Protein AF-A0A0F7JUN9-F1 (afdb_monomer)

Sequence (272 aa):
MPVIGIIGSDGDLGRRVRLDLDVDQLLLIDRHNRDQLESYLPQLELALVFTPPDTHASYLEMLSSAGVPRILCEKPLPVTPQLQDPGRVRIIDHYLFKQDAQVCRDHFQRRRADIDQISLSLCESKPERRSWMWSRAAYGGVILDLAHHLVALLGFMSGEYQTLSAITDLSVDQVRFFSHPDPAESAAVITASWAGIRLTLNVAKAGHDDKGVTFRYRDGTEQRVDLSDRVNYQQILLAGGSDEPSPLLAFSDAVLINRFLTRLLQEIEPHV

Solvent-accessible surface area (backbone atoms only — not comparable to full-atom values): 14723 Å² total; per-residue (Å²): 130,72,33,35,34,38,35,33,69,87,40,75,59,53,54,46,52,58,73,72,47,96,57,99,48,67,45,80,34,27,93,90,48,50,91,51,46,76,81,46,41,84,62,32,50,32,37,38,40,49,57,64,34,65,50,44,44,63,51,53,40,51,41,46,73,57,59,39,64,27,36,40,30,48,65,45,76,48,86,82,58,86,56,91,57,55,87,37,36,30,32,49,51,64,65,55,52,19,71,48,44,51,51,51,18,58,50,43,67,75,42,53,90,49,44,43,34,41,40,37,36,43,26,33,44,62,79,81,80,60,71,51,45,43,21,47,90,36,58,23,14,27,56,48,58,45,42,42,51,53,55,52,46,52,23,58,31,70,73,41,53,74,60,58,73,50,52,40,79,73,44,75,82,43,77,41,66,52,98,50,102,52,52,13,40,30,29,40,35,34,37,32,31,43,86,84,24,39,35,34,44,39,23,29,55,64,57,61,75,40,43,30,40,36,42,31,31,75,89,71,51,74,50,75,47,65,55,78,67,71,64,47,64,64,57,56,50,55,41,68,74,44,93,60,95,54,71,60,34,49,43,71,49,50,50,52,53,43,57,50,51,53,54,54,52,61,74,46,56,88,80,111

pLDDT: mean 83.26, std 11.51, range [49.5, 98.44]

Secondary structure (DSSP, 8-state):
--EEEEE-SSSHHHHHHHHH---TTEEEE-TTTGGGHHHHGGGEEEEEE-S-HHHHHHHHHHHHHTT-S-EEEESPPPS----S-GGGEEEE-GGGGSHHHHHHHHHHHHHGGGEEEEEEEEEE-SPP--GGGGBTTTT-SHIIIIIHHHHHHHHHHHT-GGGGGGEEEEEEEEEEE-S-SSBPEEEEEEEEEETTEEEEEEEEESS--EEEEEEEETTS-EEEEE--SPP-HHHHHHHHTSSS--SPEEHHHHHHHHHHHHHHHHHHGGG-

Foldseek 3Di:
DAQEEEEEDDDPLSVVLVVQDPDPRYHYHYPVNVVCVVVCLLRHQEYEAPHQQLCVLVVQQVSQVSVRQAYEYEDDHDQDRPGPCLQRYWYDLLLCQFPLLVVLLVVCVVCVVFFQAKEFEAADQDADPPPLLFAVSSVHAQLRPPVLSVLLSVCVSVVHLVQSVQKAPKDWPDWDWDPDPHGHTAWTWIWIAGPNHTYIYTTHYNDDGAGWMWTAGPVGDIDIGGSPGDGDSVLVVVVRVDPDDDSTHRSVSSNSSVVVSVVNVVNCVVPD

InterPro domains:
  IPR036291 NAD(P)-binding domain superfamily [SSF51735] (34-95)
  IPR055170 GFO/IDH/MocA-like oxidoreductase domain [PF22725] (118-211)

Nearest PDB structures (foldseek):
  3e18-assembly1_B  TM=6.901E-01  e=4.517E-13  Listeria innocua
  3e18-assembly1_A  TM=7.000E-01  e=6.450E-12  Listeria innocua
  4iq0-assembly2_D  TM=7.056E-01  e=1.664E-08  Streptococcus pneumoniae
  4nhe-assembly2_C  TM=6.493E-01  e=3.255E-09  Streptococcus pneumoniae TIGR4
  2ho5-assembly1_A  TM=5.828E-01  e=2.119E-08  Streptococcus pneumoniae

Radius of gyration: 18.64 Å; Cα contacts (8 Å, |Δi|>4): 557; chains: 1; bounding box: 48×44×50 Å

Organism: NCBI:txid1543721

Structure (mmCIF, N/CA/C/O backbone):
data_AF-A0A0F7JUN9-F1
#
_entry.id   AF-A0A0F7JUN9-F1
#
loop_
_atom_site.group_PDB
_atom_site.id
_atom_site.type_symbol
_atom_site.label_atom_id
_atom_site.label_alt_id
_atom_site.label_comp_id
_atom_site.label_asym_id
_atom_site.label_entity_id
_atom_site.label_seq_id
_atom_site.pdbx_PDB_ins_code
_atom_site.Cartn_x
_atom_site.Cartn_y
_atom_site.Cartn_z
_atom_site.occupancy
_atom_site.B_iso_or_equiv
_atom_site.auth_seq_id
_atom_site.auth_comp_id
_atom_site.auth_asym_id
_atom_site.auth_atom_id
_atom_site.pdbx_PDB_model_num
ATOM 1 N N . MET A 1 1 ? 12.004 -20.703 -21.110 1.00 49.50 1 MET A N 1
ATOM 2 C CA . MET A 1 1 ? 11.660 -20.314 -19.727 1.00 49.50 1 MET A CA 1
ATOM 3 C C . MET A 1 1 ? 11.596 -18.795 -19.712 1.00 49.50 1 MET A C 1
ATOM 5 O O . MET A 1 1 ? 12.320 -18.214 -20.514 1.00 49.50 1 MET A O 1
ATOM 9 N N . PRO A 1 2 ? 10.722 -18.172 -18.906 1.00 59.44 2 PRO A N 1
ATOM 10 C CA . PRO A 1 2 ? 10.567 -16.721 -18.906 1.00 59.44 2 PRO A CA 1
ATOM 11 C C . PRO A 1 2 ? 11.866 -16.030 -18.506 1.00 59.44 2 PRO A C 1
ATOM 13 O O . PRO A 1 2 ? 12.435 -16.349 -17.461 1.00 59.44 2 PRO A O 1
ATOM 16 N N . VAL A 1 3 ? 12.313 -15.061 -19.306 1.00 69.75 3 VAL A N 1
ATOM 17 C CA . VAL A 1 3 ? 13.387 -14.149 -18.901 1.00 69.75 3 VAL A CA 1
ATOM 18 C C . VAL A 1 3 ? 12.779 -13.114 -17.956 1.00 69.75 3 VAL A C 1
ATOM 20 O O . VAL A 1 3 ? 11.917 -12.325 -18.359 1.00 69.75 3 VAL A O 1
ATOM 23 N N . ILE A 1 4 ? 13.207 -13.137 -16.692 1.00 75.50 4 ILE A N 1
ATOM 24 C CA . ILE A 1 4 ? 12.720 -12.224 -15.650 1.00 75.50 4 ILE A CA 1
ATOM 25 C C . ILE A 1 4 ? 13.757 -11.125 -15.436 1.00 75.50 4 ILE A C 1
ATOM 27 O O . ILE A 1 4 ? 14.898 -11.402 -15.060 1.00 75.50 4 ILE A O 1
ATOM 31 N N . GLY A 1 5 ? 13.352 -9.875 -15.648 1.00 75.88 5 GLY A N 1
ATOM 32 C CA . GLY A 1 5 ? 14.171 -8.700 -15.362 1.00 75.88 5 GLY A CA 1
ATOM 33 C C . GLY A 1 5 ? 13.874 -8.155 -13.969 1.00 75.88 5 GLY A C 1
ATOM 34 O O . GLY A 1 5 ? 12.734 -7.791 -13.694 1.00 75.88 5 GLY A O 1
ATOM 35 N N . ILE A 1 6 ? 14.877 -8.058 -13.096 1.00 75.88 6 ILE A N 1
ATOM 36 C CA . ILE A 1 6 ? 14.767 -7.337 -11.819 1.00 75.88 6 ILE A CA 1
ATOM 37 C C . ILE A 1 6 ? 15.434 -5.983 -11.966 1.00 75.88 6 ILE A C 1
ATOM 39 O O . ILE A 1 6 ? 16.642 -5.918 -12.150 1.00 75.88 6 ILE A O 1
ATOM 43 N N . ILE A 1 7 ? 14.657 -4.915 -11.846 1.00 77.00 7 ILE A N 1
ATOM 44 C CA . ILE A 1 7 ? 15.106 -3.540 -12.014 1.00 77.00 7 ILE A CA 1
ATOM 45 C C . ILE A 1 7 ? 15.225 -2.885 -10.634 1.00 77.00 7 ILE A C 1
ATOM 47 O O . ILE A 1 7 ? 14.223 -2.664 -9.954 1.00 77.00 7 ILE A O 1
ATOM 51 N N . GLY A 1 8 ? 16.458 -2.570 -10.226 1.00 69.69 8 GLY A N 1
ATOM 52 C CA . GLY A 1 8 ? 16.810 -1.969 -8.933 1.00 69.69 8 GLY A CA 1
ATOM 53 C C . GLY A 1 8 ? 17.600 -2.909 -8.008 1.00 69.69 8 GLY A C 1
ATOM 54 O O . GLY A 1 8 ? 17.236 -4.067 -7.826 1.00 69.69 8 GLY A O 1
ATOM 55 N N . SER A 1 9 ? 18.691 -2.411 -7.403 1.00 56.94 9 SER A N 1
ATOM 56 C CA . SER A 1 9 ? 19.652 -3.227 -6.623 1.00 56.94 9 SER A CA 1
ATOM 57 C C . SER A 1 9 ? 19.713 -2.989 -5.117 1.00 56.94 9 SER A C 1
ATOM 59 O O . SER A 1 9 ? 20.331 -3.788 -4.410 1.00 56.94 9 SER A 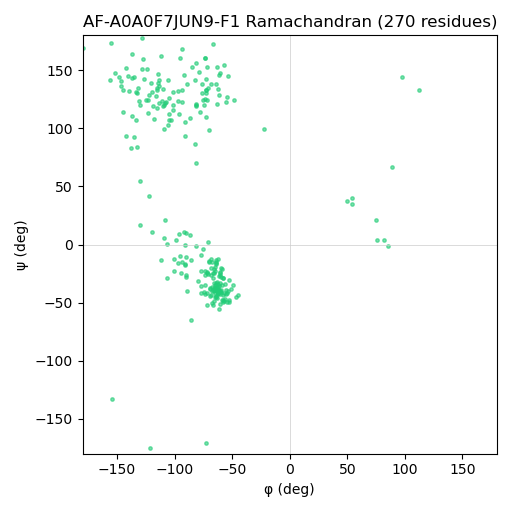O 1
ATOM 61 N N . ASP A 1 10 ? 19.129 -1.914 -4.590 1.00 53.03 10 ASP A N 1
ATOM 62 C CA . ASP A 1 10 ? 19.519 -1.449 -3.246 1.00 53.03 10 ASP A CA 1
ATOM 63 C C . ASP A 1 10 ? 18.471 -1.742 -2.153 1.00 53.03 10 ASP A C 1
ATOM 65 O O . ASP A 1 10 ? 18.694 -1.443 -0.981 1.00 53.03 10 ASP A O 1
ATOM 69 N N . GLY A 1 11 ? 17.348 -2.377 -2.507 1.00 52.34 11 GLY A N 1
ATOM 70 C CA . GLY A 1 11 ? 16.296 -2.777 -1.569 1.00 52.34 11 GLY A CA 1
ATOM 71 C C . GLY A 1 11 ? 16.457 -4.201 -1.024 1.00 52.34 11 GLY A C 1
ATOM 72 O O . GLY A 1 11 ? 16.862 -5.120 -1.739 1.00 52.34 11 GLY A O 1
ATOM 73 N N . ASP A 1 12 ? 16.055 -4.405 0.235 1.00 56.03 12 ASP A N 1
ATOM 74 C CA . ASP A 1 12 ? 15.972 -5.723 0.892 1.00 56.03 12 ASP A CA 1
ATOM 75 C C . ASP A 1 12 ? 15.143 -6.725 0.056 1.00 56.03 12 ASP A C 1
ATOM 77 O O . ASP A 1 12 ? 15.434 -7.919 0.044 1.00 56.03 12 ASP A O 1
ATOM 81 N N . LEU A 1 13 ? 14.160 -6.226 -0.705 1.00 56.91 13 LEU A N 1
ATOM 82 C CA . LEU A 1 13 ? 13.298 -7.002 -1.596 1.00 56.91 13 LEU A CA 1
ATOM 83 C C . LEU A 1 13 ? 14.044 -7.617 -2.782 1.00 56.91 13 LEU A C 1
ATOM 85 O O . LEU A 1 13 ? 13.963 -8.822 -2.974 1.00 56.91 13 LEU A O 1
ATOM 89 N N . GLY A 1 14 ? 14.811 -6.829 -3.545 1.00 58.31 14 GLY A N 1
ATOM 90 C CA . GLY A 1 14 ? 15.555 -7.337 -4.706 1.00 58.31 14 GLY A CA 1
ATOM 91 C C . GLY A 1 14 ? 16.592 -8.393 -4.310 1.00 58.31 14 GLY A C 1
ATOM 92 O O . GLY A 1 14 ? 16.794 -9.378 -5.019 1.00 58.31 14 GLY A O 1
ATOM 93 N N . ARG A 1 15 ? 17.190 -8.248 -3.117 1.00 61.59 15 ARG A N 1
ATOM 94 C CA . ARG A 1 15 ? 18.097 -9.254 -2.542 1.00 61.59 15 ARG A CA 1
ATOM 95 C C . ARG A 1 15 ? 17.368 -10.509 -2.061 1.00 61.59 15 ARG A C 1
ATOM 97 O O . ARG A 1 15 ? 17.876 -11.600 -2.285 1.00 61.59 15 ARG A O 1
ATOM 104 N N . ARG A 1 16 ? 16.209 -10.377 -1.409 1.00 61.78 16 ARG A N 1
ATOM 105 C CA . ARG A 1 16 ? 15.410 -11.522 -0.928 1.00 61.78 16 ARG A CA 1
ATOM 106 C C . ARG A 1 16 ? 14.785 -12.305 -2.075 1.00 61.78 16 ARG A C 1
ATOM 108 O O . ARG A 1 16 ? 14.927 -13.516 -2.105 1.00 61.78 16 ARG A O 1
ATOM 115 N N . VAL A 1 17 ? 14.221 -11.613 -3.064 1.00 61.28 17 VAL A N 1
ATOM 116 C CA . VAL A 1 17 ? 13.728 -12.217 -4.309 1.00 61.28 17 VAL A CA 1
ATOM 117 C C . VAL A 1 17 ? 14.837 -13.026 -4.984 1.00 61.28 17 VAL A C 1
ATOM 119 O O . VAL A 1 17 ? 14.592 -14.147 -5.400 1.00 61.28 17 VAL A O 1
ATOM 122 N N . ARG A 1 18 ? 16.078 -12.523 -5.013 1.00 61.00 18 ARG A N 1
ATOM 123 C CA . ARG A 1 18 ? 17.235 -13.269 -5.534 1.00 61.00 18 ARG A CA 1
ATOM 124 C C . ARG A 1 18 ? 17.590 -14.521 -4.720 1.00 61.00 18 ARG A C 1
ATOM 126 O O . ARG A 1 18 ? 18.083 -15.479 -5.296 1.00 61.00 18 ARG A O 1
ATOM 133 N N . LEU A 1 19 ? 17.424 -14.490 -3.398 1.00 56.69 19 LEU A N 1
ATOM 134 C CA . LEU A 1 19 ? 17.753 -15.617 -2.515 1.00 56.69 19 LEU A CA 1
ATOM 135 C C . LEU A 1 19 ? 16.668 -16.700 -2.519 1.00 56.69 19 LEU A C 1
ATOM 137 O O . LEU A 1 19 ? 16.991 -17.870 -2.346 1.00 56.69 19 LEU A O 1
ATOM 141 N N . ASP A 1 20 ? 15.413 -16.302 -2.720 1.00 58.66 20 ASP A N 1
ATOM 142 C CA . ASP A 1 20 ? 14.254 -17.198 -2.698 1.00 58.66 20 ASP A CA 1
ATOM 143 C C . ASP A 1 20 ? 13.939 -17.791 -4.088 1.00 58.66 20 ASP A C 1
ATOM 145 O O . ASP A 1 20 ? 13.125 -18.709 -4.197 1.00 58.66 20 ASP A O 1
ATOM 149 N N . LEU A 1 21 ? 14.572 -17.285 -5.155 1.00 57.91 21 LEU A N 1
ATOM 150 C CA . LEU A 1 21 ? 14.373 -17.743 -6.529 1.00 57.91 21 LEU A CA 1
ATOM 151 C C . LEU A 1 21 ? 15.514 -18.631 -7.028 1.00 57.91 21 LEU A C 1
ATOM 153 O O . LEU A 1 21 ? 16.579 -18.144 -7.403 1.00 57.91 21 LEU A O 1
ATOM 157 N N . ASP A 1 22 ? 15.233 -19.925 -7.142 1.00 56.06 22 ASP A N 1
ATOM 158 C CA . ASP A 1 22 ? 16.021 -20.875 -7.932 1.00 56.06 22 ASP A CA 1
ATOM 159 C C . ASP A 1 22 ? 15.606 -20.772 -9.412 1.00 56.06 22 ASP A C 1
ATOM 161 O O . ASP A 1 22 ? 14.859 -21.599 -9.935 1.00 56.06 22 ASP A O 1
ATOM 165 N N . VAL A 1 23 ? 15.955 -19.654 -10.062 1.00 57.72 23 VAL A N 1
ATOM 166 C CA . VAL A 1 23 ? 15.565 -19.378 -11.456 1.00 57.72 23 VAL A CA 1
ATOM 167 C C . VAL A 1 23 ? 16.815 -19.127 -12.292 1.00 57.72 23 VAL A C 1
ATOM 169 O O . VAL A 1 23 ? 17.482 -18.105 -12.140 1.00 57.72 23 VAL A O 1
ATOM 172 N N . ASP A 1 24 ? 17.091 -20.040 -13.224 1.00 54.56 24 ASP A N 1
ATOM 173 C CA . ASP A 1 24 ? 18.292 -20.050 -14.074 1.00 54.56 24 ASP A CA 1
ATOM 174 C C . ASP A 1 24 ? 18.433 -18.827 -15.013 1.00 54.56 24 ASP A C 1
ATOM 176 O O . ASP A 1 24 ? 19.492 -18.616 -15.603 1.00 54.56 24 ASP A O 1
ATOM 180 N N . GLN A 1 25 ? 17.380 -18.013 -15.186 1.00 61.59 25 GLN A N 1
ATOM 181 C CA . GLN A 1 25 ? 17.319 -16.899 -16.152 1.00 61.59 25 GLN A CA 1
ATOM 182 C C . GLN A 1 25 ? 16.845 -15.581 -15.520 1.00 61.59 25 GLN A C 1
ATOM 184 O O . GLN A 1 25 ? 15.889 -14.948 -15.974 1.00 61.59 25 GLN A O 1
ATOM 189 N N . LEU A 1 26 ? 17.529 -15.163 -14.455 1.00 68.94 26 LEU A N 1
ATOM 190 C CA . LEU A 1 26 ? 17.291 -13.884 -13.790 1.00 68.94 26 LEU A CA 1
ATOM 191 C C . LEU A 1 26 ? 18.273 -12.819 -14.295 1.00 68.94 26 LEU A C 1
ATOM 193 O O . LEU A 1 26 ? 19.474 -12.884 -14.025 1.00 68.94 26 LEU A O 1
ATOM 197 N N . LEU A 1 27 ? 17.759 -11.818 -15.010 1.00 69.38 27 LEU A N 1
ATOM 198 C CA . LEU A 1 27 ? 18.528 -10.646 -15.420 1.00 69.38 27 LEU A CA 1
ATOM 199 C C . LEU A 1 27 ? 18.399 -9.566 -14.348 1.00 69.38 27 LEU A C 1
ATOM 201 O O . LEU A 1 27 ? 17.361 -8.919 -14.215 1.00 69.38 27 LEU A O 1
ATOM 205 N N . LEU A 1 28 ? 19.461 -9.366 -13.570 1.00 69.62 28 LEU A N 1
ATOM 206 C CA . LEU A 1 28 ? 19.534 -8.245 -12.640 1.00 69.62 28 LEU A CA 1
ATOM 207 C C . LEU A 1 28 ? 19.952 -6.987 -13.400 1.00 69.62 28 LEU A C 1
ATOM 209 O O . LEU A 1 28 ? 21.035 -6.945 -13.980 1.00 69.62 28 LEU A O 1
ATOM 213 N N . ILE A 1 29 ? 19.105 -5.969 -13.356 1.00 69.88 29 ILE A N 1
ATOM 214 C CA . ILE A 1 29 ? 19.317 -4.666 -13.967 1.00 69.88 29 ILE A CA 1
ATOM 215 C C . ILE A 1 29 ? 19.342 -3.630 -12.846 1.00 69.88 29 ILE A C 1
ATOM 217 O O . ILE A 1 29 ? 18.338 -3.315 -12.214 1.00 69.88 29 ILE A O 1
ATOM 221 N N . ASP A 1 30 ? 20.517 -3.105 -12.564 1.00 69.88 30 ASP A N 1
ATOM 222 C CA . ASP A 1 30 ? 20.767 -2.107 -11.550 1.00 69.88 30 ASP A CA 1
ATOM 223 C C . ASP A 1 30 ? 21.394 -0.837 -12.129 1.00 69.88 30 ASP A C 1
ATOM 225 O O . ASP A 1 30 ? 21.537 -0.662 -13.339 1.00 69.88 30 ASP A O 1
ATOM 229 N N . ARG A 1 31 ? 21.755 0.101 -11.252 1.00 62.41 31 ARG A N 1
ATOM 230 C CA . ARG A 1 31 ? 22.353 1.376 -11.669 1.00 62.41 31 ARG A CA 1
ATOM 231 C C . ARG A 1 31 ? 23.668 1.221 -12.446 1.00 62.41 31 ARG A C 1
ATOM 233 O O . ARG A 1 31 ? 24.064 2.163 -13.119 1.00 62.41 31 ARG A O 1
ATOM 240 N N . HIS A 1 32 ? 24.357 0.086 -12.330 1.00 64.25 32 HIS A N 1
ATOM 241 C CA . HIS A 1 32 ? 25.650 -0.180 -12.958 1.00 64.25 32 HIS A CA 1
ATOM 242 C C . HIS A 1 32 ? 25.531 -0.819 -14.344 1.00 64.25 32 HIS A C 1
ATOM 244 O O . HIS A 1 32 ? 26.493 -0.773 -15.107 1.00 64.25 32 HIS A O 1
ATOM 250 N N . ASN A 1 33 ? 24.376 -1.387 -14.693 1.00 66.56 33 ASN A N 1
ATOM 251 C CA . ASN A 1 33 ? 24.121 -1.961 -16.018 1.00 66.56 33 ASN A CA 1
ATOM 252 C C . ASN A 1 33 ? 22.810 -1.460 -16.654 1.00 66.56 33 ASN A C 1
ATOM 254 O O . ASN A 1 33 ? 22.346 -2.036 -17.638 1.00 66.56 33 ASN A O 1
ATOM 258 N N . ARG A 1 34 ? 22.249 -0.356 -16.141 1.00 70.25 34 ARG A N 1
ATOM 259 C CA . ARG A 1 34 ? 21.065 0.321 -16.692 1.00 70.25 34 ARG A CA 1
ATOM 260 C C . ARG A 1 34 ? 21.195 0.607 -18.187 1.00 70.25 34 ARG A C 1
ATOM 262 O O . ARG A 1 34 ? 20.229 0.413 -18.912 1.00 70.25 34 ARG A O 1
ATOM 269 N N . ASP A 1 35 ? 22.381 0.990 -18.650 1.00 72.88 35 ASP A N 1
ATOM 270 C CA . ASP A 1 35 ? 22.642 1.291 -20.066 1.00 72.88 35 ASP A CA 1
ATOM 271 C C . ASP A 1 35 ? 22.471 0.064 -20.982 1.00 72.88 35 ASP A C 1
ATOM 273 O O . ASP A 1 35 ? 22.361 0.196 -22.196 1.00 72.88 35 ASP A O 1
ATOM 277 N N . GLN A 1 36 ? 22.421 -1.143 -20.410 1.00 72.50 36 GLN A N 1
ATOM 278 C CA . GLN A 1 36 ? 22.170 -2.385 -21.139 1.00 72.50 36 GLN A CA 1
ATOM 279 C C . GLN A 1 36 ? 20.690 -2.796 -21.117 1.00 72.50 36 GLN A C 1
ATOM 281 O O . GLN A 1 36 ? 20.318 -3.705 -21.860 1.00 72.50 36 GLN A O 1
ATOM 286 N N . LEU A 1 37 ? 19.838 -2.142 -20.311 1.00 76.19 37 LEU A N 1
ATOM 287 C CA . LEU A 1 37 ? 18.417 -2.481 -20.142 1.00 76.19 37 LEU A CA 1
ATOM 288 C C . LEU A 1 37 ? 17.695 -2.566 -21.487 1.00 76.19 37 LEU A C 1
ATOM 290 O O . LEU A 1 37 ? 17.036 -3.568 -21.749 1.00 76.19 37 LEU A O 1
ATOM 294 N N . GLU A 1 38 ? 17.887 -1.575 -22.361 1.00 78.56 38 GLU A N 1
ATOM 295 C CA . GLU A 1 38 ? 17.229 -1.503 -23.673 1.00 78.56 38 GLU A CA 1
ATOM 296 C C . GLU A 1 38 ? 17.477 -2.745 -24.539 1.00 78.56 38 GLU A C 1
ATOM 298 O O . GLU A 1 38 ? 16.577 -3.196 -25.246 1.00 78.56 38 GLU A O 1
ATOM 303 N N . SER A 1 39 ? 18.664 -3.353 -24.436 1.00 80.81 39 SER A N 1
ATOM 304 C CA . SER A 1 39 ? 19.011 -4.566 -25.189 1.00 80.81 39 SER A CA 1
ATOM 305 C C . SER A 1 39 ? 18.290 -5.827 -24.691 1.00 80.81 39 SER A C 1
ATOM 307 O O . SER A 1 39 ? 18.102 -6.781 -25.452 1.00 80.81 39 SER A O 1
ATOM 309 N N . TYR A 1 40 ? 17.851 -5.826 -23.429 1.00 80.25 40 TYR A N 1
ATOM 310 C CA . TYR A 1 40 ? 17.139 -6.940 -22.806 1.00 80.25 40 TYR A CA 1
ATOM 311 C C . TYR A 1 40 ? 15.620 -6.797 -22.884 1.00 80.25 40 TYR A C 1
ATOM 313 O O . TYR A 1 40 ? 14.936 -7.818 -22.867 1.00 80.25 40 TYR A O 1
ATOM 321 N N . LEU A 1 41 ? 15.090 -5.572 -23.008 1.00 83.38 41 LEU A N 1
ATOM 322 C CA . LEU A 1 41 ? 13.646 -5.296 -23.026 1.00 83.38 41 LEU A CA 1
ATOM 323 C C . LEU A 1 41 ? 12.836 -6.232 -23.944 1.00 83.38 41 LEU A C 1
ATOM 325 O O . LEU A 1 41 ? 11.831 -6.759 -23.468 1.00 83.38 41 LEU A O 1
ATOM 329 N N . PRO A 1 42 ? 13.255 -6.523 -25.197 1.00 83.56 42 PRO A N 1
ATOM 330 C CA . PRO A 1 42 ? 12.474 -7.379 -26.096 1.00 83.56 42 PRO A CA 1
ATOM 331 C C . PRO A 1 42 ? 12.386 -8.845 -25.656 1.00 83.56 42 PRO A C 1
ATOM 333 O O . PRO A 1 42 ? 11.585 -9.600 -26.198 1.00 83.56 42 PRO A O 1
ATOM 336 N N . GLN A 1 43 ? 13.247 -9.266 -24.728 1.00 83.69 43 GLN A N 1
ATOM 337 C CA . GLN A 1 43 ? 13.345 -10.646 -24.257 1.00 83.69 43 GLN A CA 1
ATOM 338 C C . GLN A 1 43 ? 12.569 -10.861 -22.955 1.00 83.69 43 GLN A C 1
ATOM 340 O O . GLN A 1 43 ? 12.324 -12.007 -22.588 1.00 83.69 43 GLN A O 1
ATOM 345 N N . LEU A 1 44 ? 12.202 -9.787 -22.245 1.00 85.62 44 LEU A N 1
ATOM 346 C CA . LEU A 1 44 ? 11.558 -9.882 -20.938 1.00 85.62 44 LEU A CA 1
ATOM 347 C C . LEU A 1 44 ? 10.117 -10.380 -21.069 1.00 85.62 44 LEU A C 1
ATOM 349 O O . LEU A 1 44 ? 9.283 -9.748 -21.714 1.00 85.62 44 LEU A O 1
ATOM 353 N N . GLU A 1 45 ? 9.802 -11.468 -20.369 1.00 87.38 45 GLU A N 1
ATOM 354 C CA . GLU A 1 45 ? 8.420 -11.936 -20.194 1.00 87.38 45 GLU A CA 1
ATOM 355 C C . GLU A 1 45 ? 7.772 -11.318 -18.944 1.00 87.38 45 GLU A C 1
ATOM 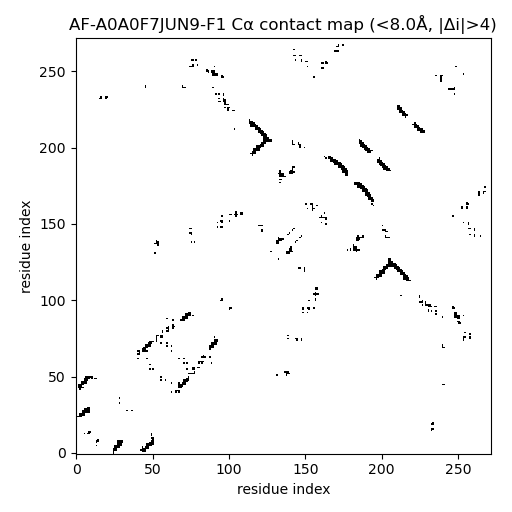357 O O . GLU A 1 45 ? 6.553 -11.148 -18.878 1.00 87.38 45 GLU A O 1
ATOM 362 N N . LEU A 1 46 ? 8.602 -10.946 -17.963 1.00 86.81 46 LEU A N 1
ATOM 363 C CA . LEU A 1 46 ? 8.212 -10.308 -16.711 1.00 86.81 46 LEU A CA 1
ATOM 364 C C . LEU A 1 46 ? 9.284 -9.301 -16.281 1.00 86.81 46 LEU A C 1
ATOM 366 O O . LEU A 1 46 ? 10.472 -9.632 -16.241 1.00 86.81 46 LEU A O 1
ATOM 370 N N . ALA A 1 47 ? 8.863 -8.100 -15.894 1.00 89.19 47 ALA A N 1
ATOM 371 C CA . ALA A 1 47 ? 9.726 -7.111 -15.256 1.00 89.19 47 ALA A CA 1
ATOM 372 C C . ALA A 1 47 ? 9.279 -6.840 -13.815 1.00 89.19 47 ALA A C 1
ATOM 374 O O . ALA A 1 47 ? 8.096 -6.616 -13.563 1.00 89.19 47 ALA A O 1
ATOM 375 N N . LEU A 1 48 ? 10.229 -6.834 -12.882 1.00 88.19 48 LEU A N 1
ATOM 376 C CA . LEU A 1 48 ? 10.036 -6.468 -11.481 1.00 88.19 48 LEU A CA 1
ATOM 377 C C . LEU A 1 48 ? 10.729 -5.131 -11.211 1.00 88.19 48 LEU A C 1
ATOM 379 O O . LEU A 1 48 ? 11.944 -5.038 -11.358 1.00 88.19 48 LEU A O 1
ATOM 383 N N . VAL A 1 49 ? 9.987 -4.105 -10.807 1.00 89.00 49 VAL A N 1
ATOM 384 C CA . VAL A 1 49 ? 10.512 -2.759 -10.539 1.00 89.00 49 VAL A CA 1
ATOM 385 C C . VAL A 1 49 ? 10.577 -2.529 -9.027 1.00 89.00 49 VAL A C 1
ATOM 387 O O . VAL A 1 49 ? 9.550 -2.349 -8.377 1.00 89.00 49 VAL A O 1
ATOM 390 N N . PHE A 1 50 ? 11.795 -2.531 -8.476 1.00 85.88 50 PHE A N 1
ATOM 391 C CA . PHE A 1 50 ? 12.115 -2.309 -7.055 1.00 85.88 50 PHE A CA 1
ATOM 392 C C . PHE A 1 50 ? 13.073 -1.128 -6.869 1.00 85.88 50 PHE A C 1
ATOM 394 O O . PHE A 1 50 ? 14.046 -1.183 -6.108 1.00 85.88 50 PHE A O 1
ATOM 401 N N . THR A 1 51 ? 12.833 -0.059 -7.616 1.00 84.31 51 THR A N 1
ATOM 402 C CA . THR A 1 51 ? 13.605 1.181 -7.545 1.00 84.31 51 THR A CA 1
ATOM 403 C C . THR A 1 51 ? 12.954 2.176 -6.576 1.00 84.31 51 THR A C 1
ATOM 405 O O . THR A 1 51 ? 11.825 1.948 -6.139 1.00 84.31 51 THR A O 1
ATOM 408 N N . PRO A 1 52 ? 13.641 3.268 -6.194 1.00 85.31 52 PRO A N 1
ATOM 409 C CA . PRO A 1 52 ? 13.010 4.353 -5.445 1.00 85.31 52 PRO A CA 1
ATOM 410 C C . PRO A 1 52 ? 11.745 4.889 -6.154 1.00 85.31 52 PRO A C 1
ATOM 412 O O . PRO A 1 52 ? 11.725 4.902 -7.394 1.00 85.31 52 PRO A O 1
ATOM 415 N N . PRO A 1 53 ? 10.696 5.309 -5.419 1.00 87.94 53 PRO A N 1
ATOM 416 C CA . PRO A 1 53 ? 9.376 5.564 -6.014 1.00 87.94 53 PRO A CA 1
ATOM 417 C C . PRO A 1 53 ? 9.331 6.690 -7.057 1.00 87.94 53 PRO A C 1
ATOM 419 O O . PRO A 1 53 ? 8.603 6.606 -8.046 1.00 87.94 53 PRO A O 1
ATOM 422 N N . ASP A 1 54 ? 10.171 7.712 -6.901 1.00 86.06 54 ASP A N 1
ATOM 423 C CA . ASP A 1 54 ? 10.355 8.806 -7.864 1.00 86.06 54 ASP A CA 1
ATOM 424 C C . ASP A 1 54 ? 10.803 8.342 -9.259 1.00 86.06 54 ASP A C 1
ATOM 426 O O . ASP A 1 54 ? 10.580 9.033 -10.253 1.00 86.06 54 ASP A O 1
ATOM 430 N N . THR A 1 55 ? 11.386 7.148 -9.365 1.00 86.75 55 THR A N 1
ATOM 431 C CA . THR A 1 55 ? 11.824 6.576 -10.645 1.00 86.75 55 THR A CA 1
ATOM 432 C C . THR A 1 55 ? 10.795 5.660 -11.306 1.00 86.75 55 THR A C 1
ATOM 434 O O . THR A 1 55 ? 10.936 5.362 -12.497 1.00 86.75 55 THR A O 1
ATOM 437 N N . HIS A 1 56 ? 9.762 5.209 -10.581 1.00 89.12 56 HIS A N 1
ATOM 438 C CA . HIS A 1 56 ? 8.819 4.193 -11.070 1.00 89.12 56 HIS A CA 1
ATOM 439 C C . HIS A 1 56 ? 8.134 4.613 -12.368 1.00 89.12 56 HIS A C 1
ATOM 441 O O . HIS A 1 56 ? 8.072 3.806 -13.287 1.00 89.12 56 HIS A O 1
ATOM 447 N N . ALA A 1 57 ? 7.684 5.868 -12.484 1.00 88.62 57 ALA A N 1
ATOM 448 C CA . ALA A 1 57 ? 7.010 6.365 -13.688 1.00 88.62 57 ALA A CA 1
ATOM 449 C C . ALA A 1 57 ? 7.867 6.142 -14.942 1.00 88.62 57 ALA A C 1
ATOM 451 O O . ALA A 1 57 ? 7.404 5.532 -15.902 1.00 88.62 57 ALA A O 1
ATOM 452 N N . SER A 1 58 ? 9.146 6.532 -14.884 1.00 87.00 58 SER A N 1
ATOM 453 C CA . SER A 1 58 ? 10.074 6.387 -16.011 1.00 87.00 58 SER A CA 1
ATOM 454 C C . SER A 1 58 ? 10.292 4.928 -16.424 1.00 87.00 58 SER A C 1
ATOM 456 O O . SER A 1 58 ? 10.349 4.622 -17.614 1.00 87.00 58 SER A O 1
ATOM 458 N N . TYR A 1 59 ? 10.377 4.006 -15.458 1.00 88.31 59 TYR A N 1
ATOM 459 C CA . TYR A 1 59 ? 10.531 2.582 -15.755 1.00 88.31 59 TYR A CA 1
ATOM 460 C C . TYR A 1 59 ? 9.240 1.970 -16.286 1.00 88.31 59 TYR A C 1
ATOM 462 O O . TYR A 1 59 ? 9.285 1.211 -17.249 1.00 88.31 59 TYR A O 1
ATOM 470 N N . LEU A 1 60 ? 8.092 2.309 -15.700 1.00 90.69 60 LEU A N 1
ATOM 471 C CA . LEU A 1 60 ? 6.797 1.816 -16.159 1.00 90.69 60 LEU A CA 1
ATOM 472 C C . LEU A 1 60 ? 6.501 2.267 -17.594 1.00 90.69 60 LEU A C 1
ATOM 474 O O . LEU A 1 60 ? 6.069 1.451 -18.404 1.00 90.69 60 LEU A O 1
ATOM 478 N N . GLU A 1 61 ? 6.785 3.526 -17.931 1.00 88.81 61 GLU A N 1
ATOM 479 C CA . GLU A 1 61 ? 6.637 4.057 -19.290 1.00 88.81 61 GLU A CA 1
ATOM 480 C C . GLU A 1 61 ? 7.572 3.359 -20.281 1.00 88.81 61 GLU A C 1
ATOM 482 O O . GLU A 1 61 ? 7.127 2.933 -21.349 1.00 88.81 61 GLU A O 1
ATOM 487 N N . MET A 1 62 ? 8.846 3.176 -19.917 1.00 87.75 62 MET A N 1
ATOM 488 C CA . MET A 1 62 ? 9.829 2.469 -20.741 1.00 87.75 62 MET A CA 1
ATOM 489 C C . MET A 1 62 ? 9.412 1.017 -21.009 1.00 87.75 62 MET A C 1
ATOM 491 O O . MET A 1 62 ? 9.375 0.584 -22.159 1.00 87.75 62 MET A O 1
ATOM 495 N N . LEU A 1 63 ? 9.064 0.269 -19.958 1.00 90.12 63 LEU A N 1
ATOM 496 C CA . LEU A 1 63 ? 8.663 -1.136 -20.052 1.00 90.12 63 LEU A CA 1
ATOM 497 C C . LEU A 1 63 ? 7.357 -1.300 -20.837 1.00 90.12 63 LEU A C 1
ATOM 499 O O . LEU A 1 63 ? 7.245 -2.196 -21.674 1.00 90.12 63 LEU A O 1
ATOM 503 N N . SER A 1 64 ? 6.384 -0.416 -20.593 1.00 89.69 64 SER A N 1
ATOM 504 C CA . SER A 1 64 ? 5.111 -0.409 -21.315 1.00 89.69 64 SER A CA 1
ATOM 505 C C . SER A 1 64 ? 5.324 -0.111 -22.800 1.00 89.69 64 SER A C 1
ATOM 507 O O . SER A 1 64 ? 4.801 -0.843 -23.638 1.00 89.69 64 SER A O 1
ATOM 509 N N . SER A 1 65 ? 6.152 0.887 -23.130 1.00 88.44 65 SER A N 1
ATOM 510 C CA . SER A 1 65 ? 6.473 1.259 -24.518 1.00 88.44 65 SER A CA 1
ATOM 511 C C . SER A 1 65 ? 7.255 0.173 -25.255 1.00 88.44 65 SER A C 1
ATOM 513 O O . SER A 1 65 ? 7.063 -0.024 -26.452 1.00 88.44 65 SER A O 1
ATOM 515 N N . ALA A 1 66 ? 8.110 -0.565 -24.545 1.00 88.69 66 ALA A N 1
ATOM 516 C CA . ALA A 1 66 ? 8.827 -1.713 -25.092 1.00 88.69 66 ALA A CA 1
ATOM 517 C C . ALA A 1 66 ? 7.944 -2.962 -25.261 1.00 88.69 66 ALA A C 1
ATOM 519 O O . ALA A 1 66 ? 8.404 -3.977 -25.780 1.00 88.69 66 ALA A O 1
ATOM 520 N N . GLY A 1 67 ? 6.681 -2.902 -24.832 1.00 90.44 67 GLY A N 1
ATOM 521 C CA . GLY A 1 67 ? 5.730 -3.993 -24.987 1.00 90.44 67 GLY A CA 1
ATOM 522 C C . GLY A 1 67 ? 5.960 -5.160 -24.030 1.00 90.44 67 GLY A C 1
ATOM 523 O O . GLY A 1 67 ? 5.452 -6.246 -24.310 1.00 90.44 67 GLY A O 1
ATOM 524 N N . VAL A 1 68 ? 6.664 -4.950 -22.908 1.00 90.25 68 VAL A N 1
ATOM 525 C CA . VAL A 1 68 ? 6.881 -6.000 -21.901 1.00 90.25 68 VAL A CA 1
ATOM 526 C C . VAL A 1 68 ? 5.519 -6.567 -21.463 1.00 90.25 68 VAL A C 1
ATOM 528 O O . VAL A 1 68 ? 4.629 -5.786 -21.103 1.00 90.25 68 VAL A O 1
ATOM 531 N N . PRO A 1 69 ? 5.300 -7.897 -21.517 1.00 90.06 69 PRO A N 1
ATOM 532 C CA . PRO A 1 69 ? 3.969 -8.474 -21.323 1.00 90.06 69 PRO A CA 1
ATOM 533 C C . PRO A 1 69 ? 3.401 -8.248 -19.924 1.00 90.06 69 PRO A C 1
ATOM 535 O O . PRO A 1 69 ? 2.203 -8.009 -19.776 1.00 90.06 69 PRO A O 1
ATOM 538 N N . ARG A 1 70 ? 4.252 -8.338 -18.896 1.00 90.56 70 ARG A N 1
ATOM 539 C CA . ARG A 1 70 ? 3.854 -8.244 -17.490 1.00 90.56 70 ARG A CA 1
ATOM 540 C C . ARG A 1 70 ? 4.862 -7.429 -16.699 1.00 90.56 70 ARG A C 1
ATOM 542 O O . ARG A 1 70 ? 6.069 -7.654 -16.785 1.00 90.56 70 ARG A O 1
ATOM 549 N N . ILE A 1 71 ? 4.357 -6.485 -15.914 1.00 91.50 71 ILE A N 1
ATOM 55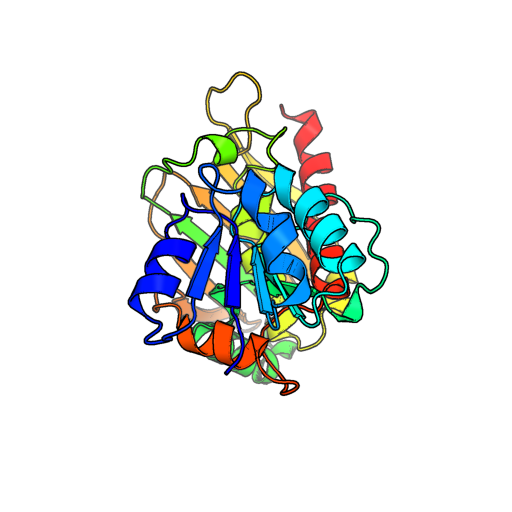0 C CA . ILE A 1 71 ? 5.178 -5.577 -15.117 1.00 91.50 71 ILE A CA 1
ATOM 551 C C . ILE A 1 71 ? 4.650 -5.592 -13.686 1.00 91.50 71 ILE A C 1
ATOM 553 O O . ILE A 1 71 ? 3.496 -5.234 -13.446 1.00 91.50 71 ILE A O 1
ATOM 557 N N . LEU A 1 72 ? 5.491 -5.985 -12.732 1.00 91.44 72 LEU A N 1
ATOM 558 C CA . LEU A 1 72 ? 5.210 -5.840 -11.309 1.00 91.44 72 LEU A CA 1
ATOM 559 C C . LEU A 1 72 ? 6.042 -4.687 -10.764 1.00 91.44 72 LEU A C 1
ATOM 561 O O . LEU A 1 72 ? 7.260 -4.679 -10.913 1.00 91.44 72 LEU A O 1
ATOM 565 N N . CYS A 1 73 ? 5.401 -3.726 -10.119 1.00 91.50 73 CYS A N 1
ATOM 566 C CA . CYS A 1 73 ? 6.073 -2.562 -9.556 1.00 91.50 73 CYS A CA 1
ATOM 567 C C . CYS A 1 73 ? 5.830 -2.494 -8.059 1.00 91.50 73 CYS A C 1
ATOM 569 O O . CYS A 1 73 ? 4.721 -2.759 -7.598 1.00 91.50 73 CYS A O 1
ATOM 571 N N . GLU A 1 74 ? 6.853 -2.149 -7.288 1.00 89.81 74 GLU A N 1
ATOM 572 C CA . GLU A 1 74 ? 6.667 -1.859 -5.872 1.00 89.81 74 GLU A CA 1
ATOM 573 C C . GLU A 1 74 ? 5.755 -0.645 -5.673 1.00 89.81 74 GLU A C 1
ATOM 575 O O . GLU A 1 74 ? 5.669 0.240 -6.523 1.00 89.81 74 GLU A O 1
ATOM 580 N N . LYS A 1 75 ? 5.066 -0.613 -4.537 1.00 90.75 75 LYS A N 1
ATOM 581 C CA . LYS A 1 75 ? 4.385 0.584 -4.038 1.00 90.75 75 LYS A CA 1
ATOM 582 C C . LYS A 1 75 ? 5.394 1.610 -3.488 1.00 90.75 75 LYS A C 1
ATOM 584 O O . LYS A 1 75 ? 6.459 1.217 -3.040 1.00 90.75 75 LYS A O 1
ATOM 589 N N . PRO A 1 76 ? 5.043 2.892 -3.352 1.00 87.19 76 PRO A N 1
ATOM 590 C CA . PRO A 1 76 ? 3.866 3.544 -3.909 1.00 87.19 76 PRO A CA 1
ATOM 591 C C . PRO A 1 76 ? 4.074 3.868 -5.394 1.00 87.19 76 PRO A C 1
ATOM 593 O O . PRO A 1 76 ? 5.176 4.210 -5.807 1.00 87.19 76 PRO A O 1
ATOM 596 N N . LEU A 1 77 ? 3.000 3.850 -6.191 1.00 82.19 77 LEU A N 1
ATOM 597 C CA . LEU A 1 77 ? 3.041 4.484 -7.513 1.00 82.19 77 LEU A CA 1
ATOM 598 C C . LEU A 1 77 ? 3.256 6.013 -7.393 1.00 82.19 77 LEU A C 1
ATOM 600 O O . LEU A 1 77 ? 2.586 6.671 -6.595 1.00 82.19 77 LEU A O 1
ATOM 604 N N . PRO A 1 78 ? 4.097 6.632 -8.227 1.00 69.81 78 PRO A N 1
ATOM 605 C CA . PRO A 1 78 ? 4.108 8.083 -8.370 1.00 69.81 78 PRO A CA 1
ATOM 606 C C . PRO A 1 78 ? 2.792 8.572 -8.999 1.00 69.81 78 PRO A C 1
ATOM 608 O O . PRO A 1 78 ? 1.948 7.778 -9.432 1.00 69.81 78 PRO A O 1
ATOM 611 N N . VAL A 1 79 ? 2.606 9.896 -9.055 1.00 62.72 79 VAL A N 1
ATOM 612 C CA . VAL A 1 79 ? 1.439 10.528 -9.695 1.00 62.72 79 VAL A CA 1
ATOM 613 C C . VAL A 1 79 ? 1.209 9.919 -11.087 1.00 62.72 79 VAL A C 1
ATOM 615 O O . VAL A 1 79 ? 2.123 9.878 -11.902 1.00 62.72 79 VAL A O 1
ATOM 618 N N . THR A 1 80 ? -0.014 9.410 -11.295 1.00 66.44 80 THR A N 1
ATOM 619 C CA . THR A 1 80 ? -0.476 8.526 -12.390 1.00 66.44 80 THR A CA 1
ATOM 620 C C . THR A 1 80 ? 0.384 8.577 -13.669 1.00 66.44 80 THR A C 1
ATOM 622 O O . THR A 1 80 ? 0.186 9.492 -14.474 1.00 66.44 80 THR A O 1
ATOM 625 N N . PRO A 1 81 ? 1.301 7.613 -13.897 1.00 65.75 81 PRO A N 1
ATOM 626 C CA . PRO A 1 81 ? 2.066 7.561 -15.141 1.00 65.75 81 PRO A CA 1
ATOM 627 C C . PRO A 1 81 ? 1.131 7.376 -16.341 1.00 65.75 81 PRO A C 1
ATOM 629 O O . PRO A 1 81 ? 0.094 6.709 -16.243 1.00 65.75 81 PRO A O 1
ATOM 632 N N . GLN A 1 82 ? 1.491 7.969 -17.480 1.00 74.12 82 GLN A N 1
ATOM 633 C CA . GLN A 1 82 ? 0.720 7.833 -18.717 1.00 74.12 82 GLN A CA 1
ATOM 634 C C . GLN A 1 82 ? 1.106 6.526 -19.411 1.00 74.12 82 GLN A C 1
ATOM 636 O O . GLN A 1 82 ? 1.995 6.478 -20.255 1.00 74.12 82 GLN A O 1
ATOM 641 N N . LEU A 1 83 ? 0.445 5.439 -19.022 1.00 80.50 83 LEU A N 1
ATOM 642 C CA . LEU A 1 83 ? 0.726 4.107 -19.555 1.00 80.50 83 LEU A CA 1
ATOM 643 C C . LEU A 1 83 ? -0.114 3.813 -20.800 1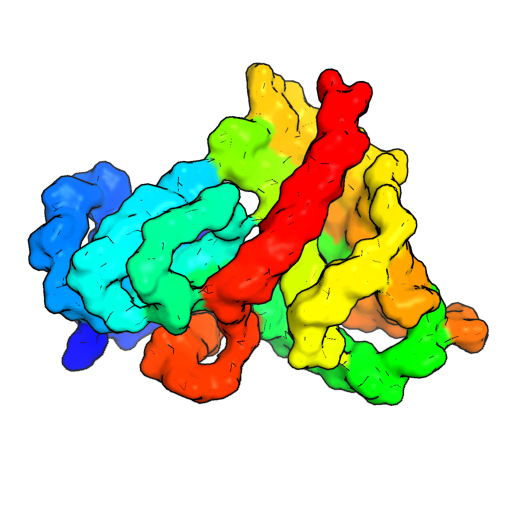.00 80.50 83 LEU A C 1
ATOM 645 O O . LEU A 1 83 ? -1.314 4.082 -20.818 1.00 80.50 83 LEU A O 1
ATOM 649 N N . GLN A 1 84 ? 0.506 3.199 -21.813 1.00 78.00 84 GLN A N 1
ATOM 650 C CA . GLN A 1 84 ? -0.192 2.753 -23.027 1.00 78.00 84 GLN A CA 1
ATOM 651 C C . GLN A 1 84 ? -1.133 1.577 -22.741 1.00 78.00 84 GLN A C 1
ATOM 653 O O . GLN A 1 84 ? -2.226 1.506 -23.298 1.00 78.00 84 GLN A O 1
ATOM 658 N N . ASP A 1 85 ? -0.714 0.670 -21.854 1.00 82.69 85 ASP A N 1
ATOM 659 C CA . ASP A 1 85 ? -1.503 -0.485 -21.430 1.00 82.69 85 ASP A CA 1
ATOM 660 C C . ASP A 1 85 ? -1.383 -0.686 -19.907 1.00 82.69 85 ASP A C 1
ATOM 662 O O . ASP A 1 85 ? -0.564 -1.483 -19.433 1.00 82.69 85 ASP A O 1
ATOM 666 N N . PRO A 1 86 ? -2.182 0.044 -19.104 1.00 84.06 86 PRO A N 1
ATOM 667 C CA . PRO A 1 86 ? -2.165 -0.100 -17.650 1.00 84.06 86 PRO A CA 1
ATOM 668 C C . PRO A 1 86 ? -2.616 -1.496 -17.188 1.00 84.06 86 PRO A C 1
ATOM 670 O O . PRO A 1 86 ? -2.346 -1.878 -16.050 1.00 84.06 86 PRO A O 1
ATOM 673 N N . GLY A 1 87 ? -3.266 -2.285 -18.056 1.00 86.00 87 GLY A N 1
ATOM 674 C CA . GLY A 1 87 ? -3.718 -3.643 -17.757 1.00 86.00 87 GLY A CA 1
ATOM 675 C C . GLY A 1 87 ? -2.577 -4.636 -17.524 1.00 86.00 87 GLY A C 1
ATOM 676 O O . GLY A 1 87 ? -2.791 -5.641 -16.843 1.00 86.00 87 GLY A O 1
ATOM 677 N N . ARG A 1 88 ? -1.365 -4.338 -18.011 1.00 88.31 88 ARG A N 1
ATOM 678 C CA . ARG A 1 88 ? -0.151 -5.161 -17.827 1.00 88.31 88 ARG A CA 1
ATOM 679 C C . ARG A 1 88 ? 0.602 -4.882 -16.533 1.00 88.31 88 ARG A C 1
ATOM 681 O O . ARG A 1 88 ? 1.485 -5.655 -16.162 1.00 88.31 88 ARG A O 1
ATOM 688 N N . VAL A 1 89 ? 0.274 -3.778 -15.864 1.00 91.00 89 VAL A N 1
ATOM 689 C CA . VAL A 1 89 ? 0.942 -3.366 -14.632 1.00 91.00 89 VAL A CA 1
ATOM 690 C C . VAL A 1 89 ? 0.171 -3.890 -13.425 1.00 91.00 89 VAL A C 1
ATOM 692 O O . VAL A 1 89 ? -1.058 -3.782 -13.327 1.00 91.00 89 VAL A O 1
ATOM 695 N N . ARG A 1 90 ? 0.908 -4.475 -12.486 1.00 91.75 90 ARG A N 1
ATOM 696 C CA . ARG A 1 90 ? 0.423 -4.874 -11.166 1.00 91.75 90 ARG A CA 1
ATOM 697 C C . ARG A 1 90 ? 1.314 -4.266 -10.101 1.00 91.75 90 ARG A C 1
ATOM 699 O O . ARG A 1 90 ? 2.528 -4.185 -10.281 1.00 91.75 90 ARG A O 1
ATOM 706 N N . ILE A 1 91 ? 0.710 -3.843 -8.998 1.00 91.81 91 ILE A N 1
ATOM 707 C CA . ILE A 1 91 ? 1.446 -3.247 -7.887 1.00 91.81 91 ILE A CA 1
ATOM 708 C C . ILE A 1 91 ? 1.614 -4.273 -6.779 1.00 91.81 91 ILE A C 1
ATOM 710 O O . ILE A 1 91 ? 0.672 -4.959 -6.377 1.00 91.81 91 ILE A O 1
ATOM 714 N N . ILE A 1 92 ? 2.852 -4.384 -6.314 1.00 91.25 92 ILE A N 1
ATOM 715 C CA . ILE A 1 92 ? 3.245 -5.270 -5.236 1.00 91.25 92 ILE A CA 1
ATOM 716 C C . ILE A 1 92 ? 3.016 -4.532 -3.922 1.00 91.25 92 ILE A C 1
ATOM 718 O O . ILE A 1 92 ? 3.774 -3.634 -3.554 1.00 91.25 92 ILE A O 1
ATOM 722 N N . ASP A 1 93 ? 2.007 -4.986 -3.188 1.00 91.75 93 ASP A N 1
ATOM 723 C CA . ASP A 1 93 ? 1.889 -4.742 -1.759 1.00 91.75 93 ASP A CA 1
ATOM 724 C C . ASP A 1 93 ? 2.140 -6.057 -1.017 1.00 91.75 93 ASP A C 1
ATOM 726 O O . ASP A 1 93 ? 1.295 -6.950 -0.941 1.00 91.75 93 ASP A O 1
ATOM 730 N N . HIS A 1 94 ? 3.359 -6.211 -0.510 1.00 89.06 94 HIS A N 1
ATOM 731 C CA . HIS A 1 94 ? 3.817 -7.485 0.031 1.00 89.06 94 HIS A CA 1
ATOM 732 C C . HIS A 1 94 ? 3.128 -7.878 1.350 1.00 89.06 94 HIS A C 1
ATOM 734 O O . HIS A 1 94 ? 3.194 -9.043 1.744 1.00 89.06 94 HIS A O 1
ATOM 740 N N . TYR A 1 95 ? 2.445 -6.949 2.031 1.00 90.62 95 TYR A N 1
ATOM 741 C CA . TYR A 1 95 ? 1.672 -7.270 3.233 1.00 90.62 95 TYR A CA 1
ATOM 742 C C . TYR A 1 95 ? 0.416 -8.086 2.915 1.00 90.62 95 TYR A C 1
ATOM 744 O O . TYR A 1 95 ? -0.010 -8.878 3.752 1.00 90.62 95 TYR A O 1
ATOM 752 N N . LEU A 1 96 ? -0.121 -7.976 1.695 1.00 91.88 96 LEU A N 1
ATOM 753 C CA . LEU A 1 96 ? -1.280 -8.758 1.248 1.00 91.88 96 LEU A CA 1
ATOM 754 C C . LEU A 1 96 ? -0.966 -10.249 1.050 1.00 91.88 96 LEU A C 1
ATOM 756 O O . LEU A 1 96 ? -1.876 -11.068 0.964 1.00 91.88 96 LEU A O 1
ATOM 760 N N . PHE A 1 97 ? 0.319 -10.607 1.016 1.00 90.31 97 PHE A N 1
ATOM 761 C CA . PHE A 1 97 ? 0.810 -11.983 0.899 1.00 90.31 97 PHE A CA 1
ATOM 762 C C . PHE A 1 97 ? 1.157 -12.615 2.254 1.00 90.31 97 PHE A C 1
ATOM 764 O O . PHE A 1 97 ? 1.754 -13.691 2.307 1.00 90.31 97 PHE A O 1
ATOM 771 N N . LYS A 1 98 ? 0.819 -11.954 3.366 1.00 91.19 98 LYS A N 1
ATOM 772 C CA . LYS A 1 98 ? 0.924 -12.551 4.699 1.00 91.19 98 LYS A CA 1
ATOM 773 C C . LYS A 1 98 ? -0.297 -13.419 4.975 1.00 91.19 98 LYS A C 1
ATOM 775 O O . LYS A 1 98 ? -1.418 -13.025 4.659 1.00 91.19 98 LYS A O 1
ATOM 780 N N . GLN A 1 99 ? -0.096 -14.557 5.635 1.00 91.31 99 GLN A N 1
ATOM 781 C CA . GLN A 1 99 ? -1.203 -15.414 6.070 1.00 91.31 99 GLN A CA 1
ATOM 782 C C . GLN A 1 99 ? -2.204 -14.634 6.937 1.00 91.31 99 GLN A C 1
ATOM 784 O O . GLN A 1 99 ? -3.415 -14.748 6.747 1.00 91.31 99 GLN A O 1
ATOM 789 N N . ASP A 1 100 ? -1.704 -13.758 7.805 1.00 94.19 100 ASP A N 1
ATOM 790 C CA . ASP A 1 100 ? -2.534 -12.913 8.662 1.00 94.19 100 ASP A CA 1
ATOM 791 C C . ASP A 1 100 ? -3.382 -11.888 7.896 1.00 94.19 100 ASP A C 1
ATOM 793 O O . ASP A 1 100 ? -4.449 -11.502 8.371 1.00 94.19 100 ASP A O 1
ATOM 797 N N . ALA A 1 101 ? -2.988 -11.482 6.681 1.00 93.44 101 ALA A N 1
ATOM 798 C CA . ALA A 1 101 ? -3.841 -10.636 5.843 1.00 93.44 101 ALA A CA 1
ATOM 799 C C . ALA A 1 101 ? -5.118 -11.383 5.424 1.00 93.44 101 ALA A C 1
ATOM 801 O O . ALA A 1 101 ? -6.207 -10.802 5.424 1.00 93.44 101 ALA A O 1
ATOM 802 N N . GLN A 1 102 ? -5.009 -12.687 5.143 1.00 92.81 102 GLN A N 1
ATOM 803 C CA . GLN A 1 102 ? -6.168 -13.539 4.879 1.00 92.81 102 GLN A CA 1
ATOM 804 C C . GLN A 1 102 ? -7.023 -13.724 6.137 1.00 92.81 102 GLN A C 1
ATOM 806 O O . GLN A 1 102 ? -8.246 -13.650 6.048 1.00 92.81 102 GLN A O 1
ATOM 811 N N . VAL A 1 103 ? -6.402 -13.890 7.311 1.00 95.38 103 VAL A N 1
ATOM 812 C CA . VAL A 1 103 ? -7.125 -13.952 8.595 1.00 95.38 103 VAL A CA 1
ATOM 813 C C . VAL A 1 103 ? -7.927 -12.671 8.824 1.00 95.38 103 VAL A C 1
ATOM 815 O O . VAL A 1 103 ? -9.117 -12.744 9.125 1.00 95.38 103 VAL A O 1
ATOM 818 N N . CYS A 1 104 ? -7.312 -11.504 8.621 1.00 96.56 104 CYS A N 1
ATOM 819 C CA . CYS A 1 104 ? -7.979 -10.205 8.697 1.00 96.56 104 CYS A CA 1
ATOM 820 C C . CYS A 1 104 ? -9.175 -10.115 7.741 1.00 96.56 104 CYS A C 1
ATOM 822 O O . CYS A 1 104 ? -10.259 -9.704 8.156 1.00 96.56 104 CYS A O 1
ATOM 824 N N . ARG A 1 105 ? -9.002 -10.533 6.479 1.00 95.56 105 ARG A N 1
ATOM 825 C CA . ARG A 1 105 ? -10.073 -10.532 5.472 1.00 95.56 105 ARG A CA 1
ATOM 826 C C . ARG A 1 105 ? -11.230 -11.428 5.878 1.00 95.56 105 ARG A C 1
ATOM 828 O O . ARG A 1 105 ? -12.360 -10.958 5.958 1.00 95.56 105 ARG A O 1
ATOM 835 N N . ASP A 1 106 ? -10.954 -12.694 6.156 1.00 95.81 106 ASP A N 1
ATOM 836 C CA . ASP A 1 106 ? -11.967 -13.665 6.555 1.00 95.81 106 ASP A CA 1
ATOM 837 C C . ASP A 1 106 ? -12.755 -13.183 7.774 1.00 95.81 106 ASP A C 1
ATOM 839 O O . ASP A 1 106 ? -13.979 -13.309 7.849 1.00 95.81 106 ASP A O 1
ATOM 843 N N . HIS A 1 107 ? -12.033 -12.625 8.742 1.00 95.50 107 HIS A N 1
ATOM 844 C CA . HIS A 1 107 ? -12.602 -12.118 9.971 1.00 95.50 107 HIS A CA 1
ATOM 845 C C . HIS A 1 107 ? -13.510 -10.907 9.731 1.00 95.50 107 HIS A C 1
ATOM 847 O O . HIS A 1 107 ? -14.662 -10.900 10.174 1.00 95.50 107 HIS A O 1
ATOM 853 N N . PHE A 1 108 ? -13.026 -9.923 8.966 1.00 95.62 108 PHE A N 1
ATOM 854 C CA . PHE A 1 108 ? -13.806 -8.757 8.562 1.00 95.62 108 PHE A CA 1
ATOM 855 C C . PHE A 1 108 ? -15.069 -9.171 7.802 1.00 95.62 108 PHE A C 1
ATOM 857 O O . PHE A 1 108 ? -16.163 -8.732 8.144 1.00 95.62 108 PHE A O 1
ATOM 864 N N . GLN A 1 109 ? -14.950 -10.066 6.819 1.00 94.44 109 GLN A N 1
ATOM 865 C CA . GLN A 1 109 ? -16.079 -10.508 5.999 1.00 94.44 109 GLN A CA 1
ATOM 866 C C . GLN A 1 109 ? -17.157 -11.231 6.817 1.00 94.44 109 GLN A C 1
ATOM 868 O O . GLN A 1 109 ? -18.345 -11.030 6.571 1.00 94.44 109 GLN A O 1
ATOM 873 N N . ARG A 1 110 ? -16.768 -12.025 7.823 1.00 95.56 110 ARG A N 1
ATOM 874 C CA . ARG A 1 110 ? -17.721 -12.729 8.697 1.00 95.56 110 ARG A CA 1
ATOM 875 C C . ARG A 1 110 ? -18.426 -11.812 9.691 1.00 95.56 110 ARG A C 1
ATOM 877 O O . ARG A 1 110 ? -19.576 -12.074 10.028 1.00 95.56 110 ARG A O 1
ATOM 884 N N . ARG A 1 111 ? -17.741 -10.780 10.197 1.00 95.44 111 ARG A N 1
ATOM 885 C CA . ARG A 1 111 ? -18.216 -9.978 11.341 1.00 95.44 111 ARG A CA 1
ATOM 886 C C . ARG A 1 111 ? -18.430 -8.498 11.044 1.00 95.44 111 ARG A C 1
ATOM 888 O O . ARG A 1 111 ? -18.672 -7.736 11.972 1.00 95.44 111 ARG A O 1
ATOM 895 N N . ARG A 1 112 ? -18.388 -8.071 9.776 1.00 94.00 112 ARG A N 1
ATOM 896 C CA . ARG A 1 112 ? -18.473 -6.656 9.365 1.00 94.00 112 ARG A CA 1
ATOM 897 C C . ARG A 1 112 ? -19.569 -5.859 10.076 1.00 94.00 112 ARG A C 1
ATOM 899 O O . ARG A 1 112 ? -19.323 -4.729 10.478 1.00 94.00 112 ARG A O 1
ATOM 906 N N . ALA A 1 113 ? -20.763 -6.432 10.222 1.00 94.44 113 ALA A N 1
ATOM 907 C CA . ALA A 1 113 ? -21.908 -5.755 10.835 1.00 94.44 113 ALA A CA 1
ATOM 908 C C . ALA A 1 113 ? -21.724 -5.460 12.338 1.00 94.44 113 ALA A C 1
ATOM 910 O O . ALA A 1 113 ? -22.323 -4.514 12.854 1.00 94.44 113 ALA A O 1
ATOM 911 N N . ASP A 1 114 ? -20.877 -6.234 13.016 1.00 96.75 114 ASP A N 1
ATOM 912 C CA . ASP A 1 114 ? -20.632 -6.131 14.455 1.00 96.75 114 ASP A CA 1
ATOM 913 C C . ASP A 1 114 ? -19.483 -5.175 14.787 1.00 96.75 114 ASP A C 1
ATOM 915 O O . ASP A 1 114 ? -19.344 -4.765 15.939 1.00 96.75 114 ASP A O 1
ATOM 919 N N . ILE A 1 115 ? -18.644 -4.843 13.803 1.00 97.56 115 ILE A N 1
ATOM 920 C CA . ILE A 1 115 ? -17.448 -4.018 13.986 1.00 97.56 115 ILE A CA 1
ATOM 921 C C . ILE A 1 115 ? -17.867 -2.550 14.128 1.00 97.56 115 ILE A C 1
ATOM 923 O O . ILE A 1 115 ? -18.652 -2.034 13.328 1.00 97.56 115 ILE A O 1
ATOM 927 N N . ASP A 1 116 ? -17.354 -1.874 15.156 1.00 97.06 116 ASP A N 1
ATOM 928 C CA . ASP A 1 116 ? -17.561 -0.437 15.381 1.00 97.06 116 ASP A CA 1
ATOM 929 C C . ASP A 1 116 ? -16.298 0.385 15.079 1.00 97.06 116 ASP A C 1
ATOM 931 O O . ASP A 1 116 ? -16.387 1.548 14.671 1.00 97.06 116 ASP A O 1
ATOM 935 N N . GLN A 1 117 ? -15.124 -0.224 15.255 1.00 97.88 117 GLN A N 1
ATOM 936 C CA . GLN A 1 117 ? -13.833 0.400 15.024 1.00 97.88 117 GLN A CA 1
ATOM 937 C C . GLN A 1 117 ? -12.790 -0.619 14.544 1.00 97.88 117 GLN A C 1
ATOM 939 O O . GLN A 1 117 ? -12.753 -1.767 14.991 1.00 97.88 117 GLN A O 1
ATOM 944 N N . ILE A 1 118 ? -11.906 -0.169 13.653 1.00 98.06 118 ILE A N 1
ATOM 945 C CA . ILE A 1 118 ? -10.703 -0.890 13.237 1.00 98.06 118 ILE A CA 1
ATOM 946 C C . ILE A 1 118 ? -9.492 0.015 13.457 1.00 98.06 118 ILE A C 1
ATOM 948 O O . ILE A 1 118 ? -9.415 1.115 12.910 1.00 98.06 118 ILE A O 1
ATOM 952 N N . SER A 1 119 ? -8.524 -0.476 14.222 1.00 98.00 119 SER A N 1
ATOM 953 C CA . SER A 1 119 ? -7.226 0.171 14.405 1.00 98.00 119 SER A CA 1
ATOM 954 C C . SER A 1 119 ? -6.154 -0.647 13.695 1.00 98.00 119 SER A C 1
ATOM 956 O O . SER A 1 119 ? -5.950 -1.815 14.020 1.00 98.00 119 SER A O 1
ATOM 958 N N . LEU A 1 120 ? -5.470 -0.044 12.728 1.00 97.56 120 LEU A N 1
ATOM 959 C CA . LEU A 1 120 ? -4.381 -0.652 11.975 1.00 97.56 120 LEU A CA 1
ATOM 960 C C . LEU A 1 120 ? -3.060 0.015 12.353 1.00 97.56 120 LEU A C 1
ATOM 962 O O . LEU A 1 120 ? -2.976 1.241 12.393 1.00 97.56 120 LEU A O 1
ATOM 966 N N . SER A 1 121 ? -2.030 -0.786 12.608 1.00 96.50 121 SER A N 1
ATOM 967 C CA . SER A 1 121 ? -0.726 -0.291 13.041 1.00 96.50 121 SER A CA 1
ATOM 968 C C . SER A 1 121 ? 0.402 -0.934 12.246 1.00 96.50 121 SER A C 1
ATOM 970 O O . SER A 1 121 ? 0.444 -2.159 12.105 1.00 96.50 121 SER A O 1
ATOM 972 N N . LEU A 1 122 ? 1.301 -0.097 11.727 1.00 94.94 122 LEU A N 1
ATOM 973 C CA . LEU A 1 122 ? 2.602 -0.480 11.185 1.00 94.94 122 LEU A CA 1
ATOM 974 C C . LEU A 1 122 ? 3.656 0.501 11.696 1.00 94.94 122 LEU A C 1
ATOM 976 O O . LEU A 1 122 ? 3.924 1.543 11.101 1.00 94.94 122 LEU A O 1
ATOM 980 N N . CYS A 1 123 ? 4.271 0.141 12.811 1.00 93.00 123 CYS A N 1
ATOM 981 C CA . CYS A 1 123 ? 5.385 0.842 13.416 1.00 93.00 123 CYS A CA 1
ATOM 982 C C . CYS A 1 123 ? 6.626 -0.048 13.388 1.00 93.00 123 CYS A C 1
ATOM 984 O O . CYS A 1 123 ? 6.563 -1.240 13.702 1.00 93.00 123 CYS A O 1
ATOM 986 N N . GLU A 1 124 ? 7.756 0.536 12.998 1.00 89.62 124 GLU A N 1
ATOM 987 C CA . GLU A 1 124 ? 9.039 -0.154 12.940 1.00 89.62 124 GLU A CA 1
ATOM 988 C C . GLU A 1 124 ? 10.082 0.554 13.809 1.00 89.62 124 GLU A C 1
ATOM 990 O O . GLU A 1 124 ? 10.331 1.762 13.696 1.00 89.62 124 GLU A O 1
ATOM 995 N N . SER A 1 125 ? 10.727 -0.230 14.670 1.00 81.00 125 SER A N 1
ATOM 996 C CA . SER A 1 125 ? 11.781 0.224 15.580 1.00 81.00 125 SER A CA 1
ATOM 997 C C . SER A 1 125 ? 13.126 0.419 14.885 1.00 81.00 125 SER A C 1
ATOM 999 O O . SER A 1 125 ? 13.990 1.159 15.362 1.00 81.00 125 SER A O 1
ATOM 1001 N N . LYS A 1 126 ? 13.327 -0.243 13.740 1.00 73.31 126 LYS A N 1
ATOM 1002 C CA . LYS A 1 126 ? 14.608 -0.221 13.041 1.00 73.31 126 LYS A CA 1
ATOM 1003 C C . LYS A 1 126 ? 14.839 1.136 12.376 1.00 73.31 126 LYS A C 1
ATOM 1005 O O . LYS A 1 126 ? 13.957 1.620 11.666 1.00 73.31 126 LYS A O 1
ATOM 1010 N N . PRO A 1 127 ? 16.038 1.725 12.541 1.00 66.06 127 PRO A N 1
ATOM 1011 C CA . PRO A 1 127 ? 16.388 2.946 11.840 1.00 66.06 127 PRO A CA 1
ATOM 1012 C C . PRO A 1 127 ? 16.392 2.670 10.339 1.00 66.06 127 PRO A C 1
ATOM 1014 O O . PRO A 1 127 ? 17.124 1.800 9.854 1.00 66.06 127 PRO A O 1
ATOM 1017 N N . GLU A 1 128 ? 15.553 3.403 9.618 1.00 77.31 128 GLU A N 1
ATOM 1018 C CA . GLU A 1 128 ? 15.475 3.306 8.172 1.00 77.31 128 GLU A CA 1
ATOM 1019 C C . GLU A 1 128 ? 16.705 3.968 7.543 1.00 77.31 128 GLU A C 1
ATOM 1021 O O . GLU A 1 128 ? 17.061 5.110 7.843 1.00 77.31 128 GLU A O 1
ATOM 1026 N N . ARG A 1 129 ? 17.399 3.195 6.705 1.00 73.19 129 ARG A N 1
ATOM 1027 C CA . ARG A 1 129 ? 18.699 3.564 6.124 1.00 73.19 129 ARG A CA 1
ATOM 1028 C C . ARG A 1 129 ? 18.570 4.079 4.697 1.00 73.19 129 ARG A C 1
ATOM 1030 O O . ARG A 1 129 ? 19.537 4.611 4.155 1.00 73.19 129 ARG A O 1
ATOM 1037 N N . ARG A 1 130 ? 17.402 3.900 4.078 1.00 78.44 130 ARG A N 1
ATOM 1038 C CA . ARG A 1 130 ? 17.104 4.386 2.733 1.00 78.44 130 ARG A CA 1
ATOM 1039 C C . ARG A 1 130 ? 16.924 5.901 2.782 1.00 78.44 130 ARG A C 1
ATOM 1041 O O . ARG A 1 130 ? 15.936 6.386 3.318 1.00 78.44 130 ARG A O 1
ATOM 1048 N N . SER A 1 131 ? 17.876 6.648 2.223 1.00 77.81 131 SER A N 1
ATOM 1049 C CA . SER A 1 131 ? 17.854 8.119 2.240 1.00 77.81 131 SER A CA 1
ATOM 1050 C C . SER A 1 131 ? 16.610 8.707 1.573 1.00 77.81 131 SER A C 1
ATOM 1052 O O . SER A 1 131 ? 16.085 9.706 2.054 1.00 77.81 131 SER A O 1
ATOM 1054 N N . TRP A 1 132 ? 16.105 8.062 0.516 1.00 82.00 132 TRP A N 1
ATOM 1055 C CA . TRP A 1 132 ? 14.895 8.493 -0.189 1.00 82.00 132 TRP A CA 1
ATOM 1056 C C . TRP A 1 132 ? 13.648 8.494 0.709 1.00 82.00 132 TRP A C 1
ATOM 1058 O O . TRP A 1 132 ? 12.762 9.312 0.498 1.00 82.00 132 TRP A O 1
ATOM 1068 N N . MET A 1 133 ? 13.602 7.653 1.755 1.00 85.81 133 MET A N 1
ATOM 1069 C CA . MET A 1 133 ? 12.478 7.589 2.700 1.00 85.81 133 MET A CA 1
ATOM 1070 C C . MET A 1 133 ? 12.210 8.938 3.376 1.00 85.81 133 MET A C 1
ATOM 1072 O O . MET A 1 133 ? 11.088 9.229 3.774 1.00 85.81 133 MET A O 1
ATOM 1076 N N . TRP A 1 134 ? 13.246 9.757 3.529 1.00 85.81 134 TRP A N 1
ATOM 1077 C CA . TRP A 1 134 ? 13.192 10.986 4.311 1.00 85.81 134 TRP A CA 1
ATOM 1078 C C . TRP A 1 134 ? 12.984 12.242 3.464 1.00 85.81 134 TRP A C 1
ATOM 1080 O O . TRP A 1 134 ? 12.981 13.337 4.021 1.00 85.81 134 TRP A O 1
ATOM 1090 N N . SER A 1 135 ? 12.800 12.094 2.146 1.00 84.69 135 SER A N 1
ATOM 1091 C CA . SER A 1 135 ? 12.565 13.199 1.212 1.00 84.69 135 SER A CA 1
ATOM 1092 C C . SER A 1 135 ? 11.185 13.107 0.577 1.00 84.69 135 SER A C 1
ATOM 1094 O O . SER A 1 135 ? 10.837 12.086 -0.017 1.00 84.69 135 SER A O 1
ATOM 1096 N N . ARG A 1 136 ? 10.414 14.197 0.646 1.00 83.81 136 ARG A N 1
ATOM 1097 C CA . ARG A 1 136 ? 9.118 14.294 -0.040 1.00 83.81 136 ARG A CA 1
ATOM 1098 C C . ARG A 1 136 ? 9.281 14.313 -1.554 1.00 83.81 136 ARG A C 1
ATOM 1100 O O . ARG A 1 136 ? 8.490 13.682 -2.247 1.00 83.81 136 ARG A O 1
ATOM 1107 N N . ALA A 1 137 ? 10.328 14.959 -2.067 1.00 83.31 137 ALA A N 1
ATOM 1108 C CA . ALA A 1 137 ? 10.656 14.966 -3.492 1.00 83.31 137 ALA A CA 1
ATOM 1109 C C . ALA A 1 137 ? 10.872 13.551 -4.059 1.00 83.31 137 ALA A C 1
ATOM 1111 O O . ALA A 1 137 ? 10.585 13.309 -5.229 1.00 83.31 137 ALA A O 1
ATOM 1112 N N . ALA A 1 138 ? 11.328 12.613 -3.224 1.00 83.88 138 ALA A N 1
ATOM 1113 C CA . ALA A 1 138 ? 11.492 11.209 -3.587 1.00 83.88 138 ALA A CA 1
ATOM 1114 C C . ALA A 1 138 ? 10.240 10.345 -3.320 1.00 83.88 138 ALA A C 1
ATOM 1116 O O . ALA A 1 138 ? 10.324 9.118 -3.376 1.00 83.88 138 ALA A O 1
ATOM 1117 N N . TYR A 1 139 ? 9.097 10.966 -2.996 1.00 85.44 139 TYR A N 1
ATOM 1118 C CA . TYR A 1 139 ? 7.880 10.298 -2.514 1.00 85.44 139 TYR A CA 1
ATOM 1119 C C . TYR A 1 139 ? 8.133 9.408 -1.283 1.00 85.44 139 TYR A C 1
ATOM 1121 O O . TYR A 1 139 ? 7.537 8.340 -1.125 1.00 85.44 139 TYR A O 1
ATOM 1129 N N . GLY A 1 140 ? 9.049 9.845 -0.417 1.00 86.94 140 GLY A N 1
ATOM 1130 C CA . GLY A 1 140 ? 9.263 9.263 0.898 1.00 86.94 140 GLY A CA 1
ATOM 1131 C C . GLY A 1 140 ? 8.135 9.601 1.876 1.00 86.94 140 GLY A C 1
ATOM 1132 O O . GLY A 1 140 ? 7.115 10.184 1.519 1.00 86.94 140 GLY A O 1
ATOM 1133 N N . GLY A 1 141 ? 8.359 9.260 3.139 1.00 90.06 141 GLY A N 1
ATOM 1134 C CA . GLY A 1 141 ? 7.421 9.455 4.239 1.00 90.06 141 GLY A CA 1
ATOM 1135 C C . GLY A 1 141 ? 6.578 8.224 4.595 1.00 90.06 141 GLY A C 1
ATOM 1136 O O . GLY A 1 141 ? 6.218 7.398 3.749 1.00 90.06 141 GLY A O 1
ATOM 1137 N N . VAL A 1 142 ? 6.304 8.049 5.893 1.00 91.69 142 VAL A N 1
ATOM 1138 C CA . VAL A 1 142 ? 5.590 6.862 6.398 1.00 91.69 142 VAL A CA 1
ATOM 1139 C C . VAL A 1 142 ? 4.155 6.742 5.897 1.00 91.69 142 VAL A C 1
ATOM 1141 O O . VAL A 1 142 ? 3.585 5.655 5.967 1.00 91.69 142 VAL A O 1
ATOM 1144 N N . ILE A 1 143 ? 3.563 7.811 5.368 1.00 91.56 143 ILE A N 1
ATOM 1145 C CA . ILE A 1 143 ? 2.227 7.760 4.778 1.00 91.56 143 ILE A CA 1
ATOM 1146 C C . ILE A 1 143 ? 2.280 7.018 3.446 1.00 91.56 143 ILE A C 1
ATOM 1148 O O . ILE A 1 143 ? 1.530 6.063 3.242 1.00 91.56 143 ILE A O 1
ATOM 1152 N N . LEU A 1 144 ? 3.184 7.414 2.550 1.00 90.50 144 LEU A N 1
ATOM 1153 C CA . LEU A 1 144 ? 3.298 6.779 1.235 1.00 90.50 144 LEU A CA 1
ATOM 1154 C C . LEU A 1 144 ? 3.940 5.386 1.307 1.00 90.50 144 LEU A C 1
ATOM 1156 O O . LEU A 1 144 ? 3.642 4.540 0.467 1.00 90.50 144 LEU A O 1
ATOM 1160 N N . ASP A 1 145 ? 4.773 5.116 2.317 1.00 91.25 145 ASP A N 1
ATOM 1161 C CA . ASP A 1 145 ? 5.361 3.787 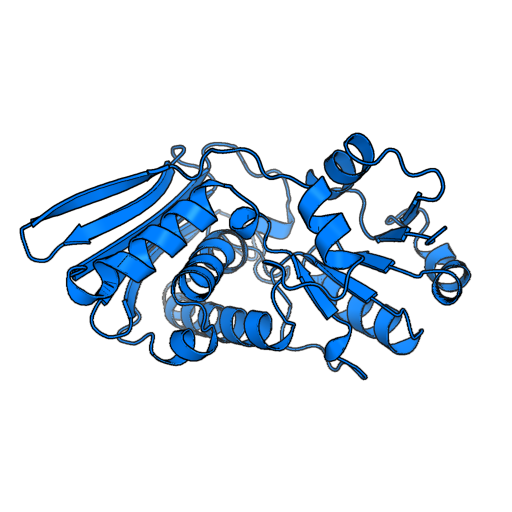2.537 1.00 91.25 145 ASP A CA 1
ATOM 1162 C C . ASP A 1 145 ? 4.438 2.867 3.354 1.00 91.25 145 ASP A C 1
ATOM 1164 O O . ASP A 1 145 ? 3.951 1.856 2.851 1.00 91.25 145 ASP A O 1
ATOM 1168 N N . LEU A 1 146 ? 4.178 3.203 4.621 1.00 93.12 146 LEU A N 1
ATOM 1169 C CA . LEU A 1 146 ? 3.518 2.299 5.568 1.00 93.12 146 LEU A CA 1
ATOM 1170 C C . LEU A 1 146 ? 1.994 2.417 5.547 1.00 93.12 146 LEU A C 1
ATOM 1172 O O . LEU A 1 146 ? 1.312 1.393 5.612 1.00 93.12 146 LEU A O 1
ATOM 1176 N N . ALA A 1 147 ? 1.429 3.624 5.431 1.00 93.50 147 ALA A N 1
ATOM 1177 C CA . ALA A 1 147 ? -0.032 3.757 5.397 1.00 93.50 147 ALA A CA 1
ATOM 1178 C C . ALA A 1 147 ? -0.612 3.167 4.103 1.00 93.50 147 ALA A C 1
ATOM 1180 O O . ALA A 1 147 ? -1.729 2.652 4.126 1.00 93.50 147 ALA A O 1
ATOM 1181 N N . HIS A 1 148 ? 0.168 3.127 3.017 1.00 93.75 148 HIS A N 1
ATOM 1182 C CA . HIS A 1 148 ? -0.185 2.386 1.806 1.00 93.75 148 HIS A CA 1
ATOM 1183 C C . HIS A 1 148 ? -0.532 0.925 2.091 1.00 93.75 148 HIS A C 1
ATOM 1185 O O . HIS A 1 148 ? -1.604 0.477 1.691 1.00 93.75 148 HIS A O 1
ATOM 1191 N N . HIS A 1 149 ? 0.312 0.209 2.839 1.00 94.75 149 HIS A N 1
ATOM 1192 C CA . HIS A 1 149 ? 0.045 -1.178 3.230 1.00 94.75 149 HIS A CA 1
ATOM 1193 C C . HIS A 1 149 ? -1.276 -1.323 3.989 1.00 94.75 149 HIS A C 1
ATOM 1195 O O . HIS A 1 149 ? -2.051 -2.247 3.741 1.00 94.75 149 HIS A O 1
ATOM 1201 N N . LEU A 1 150 ? -1.563 -0.390 4.899 1.00 95.12 150 LEU A N 1
ATOM 1202 C CA . LEU A 1 150 ? -2.784 -0.425 5.701 1.00 95.12 150 LEU A CA 1
ATOM 1203 C C . LEU A 1 150 ? -4.037 -0.163 4.862 1.00 95.12 150 LEU A C 1
ATOM 1205 O O . LEU A 1 150 ? -5.031 -0.874 5.001 1.00 95.12 150 LEU A O 1
ATOM 1209 N N . VAL A 1 151 ? -3.989 0.816 3.959 1.00 93.06 151 VAL A N 1
ATOM 1210 C CA . VAL A 1 151 ? -5.108 1.133 3.060 1.00 93.06 151 VAL A CA 1
ATOM 1211 C C . VAL A 1 151 ? -5.318 0.014 2.034 1.00 93.06 151 VAL A C 1
ATOM 1213 O O . VAL A 1 151 ? -6.459 -0.364 1.759 1.00 93.06 151 VAL A O 1
ATOM 1216 N N . ALA A 1 152 ? -4.238 -0.579 1.519 1.00 93.38 152 ALA A N 1
ATOM 1217 C CA . ALA A 1 152 ? -4.309 -1.753 0.658 1.00 93.38 152 ALA A CA 1
ATOM 1218 C C . ALA A 1 152 ? -4.967 -2.941 1.377 1.00 93.38 152 ALA A C 1
ATOM 1220 O O . ALA A 1 152 ? -5.807 -3.626 0.789 1.00 93.38 152 ALA A O 1
ATOM 1221 N N . LEU A 1 153 ? -4.640 -3.153 2.658 1.00 94.75 153 LEU A N 1
ATOM 1222 C CA . LEU A 1 153 ? -5.250 -4.193 3.484 1.00 94.75 153 LEU A CA 1
ATOM 1223 C C . LEU A 1 153 ? -6.742 -3.934 3.730 1.00 94.75 153 LEU A C 1
ATOM 1225 O O . LEU A 1 153 ? -7.526 -4.874 3.655 1.00 94.75 153 LEU A O 1
ATOM 1229 N N . LEU A 1 154 ? -7.166 -2.685 3.961 1.00 93.69 154 LEU A N 1
ATOM 1230 C CA . LEU A 1 154 ? -8.593 -2.334 4.057 1.00 93.69 154 LEU A CA 1
ATOM 1231 C C . LEU A 1 154 ? -9.363 -2.738 2.790 1.00 93.69 154 LEU A C 1
ATOM 1233 O O . LEU A 1 154 ? -10.397 -3.403 2.884 1.00 93.69 154 LEU A O 1
ATOM 1237 N N . GLY A 1 155 ? -8.834 -2.392 1.610 1.00 91.56 155 GLY A N 1
ATOM 1238 C CA . GLY A 1 155 ? -9.432 -2.777 0.328 1.00 91.56 155 GLY A CA 1
ATOM 1239 C C . GLY A 1 155 ? -9.436 -4.293 0.101 1.00 91.56 155 GLY A C 1
ATOM 1240 O O . GLY A 1 155 ? -10.423 -4.853 -0.375 1.00 91.56 155 GLY A O 1
ATOM 1241 N N . PHE A 1 156 ? -8.374 -4.984 0.524 1.00 92.06 156 PHE A N 1
ATOM 1242 C CA . PHE A 1 156 ? -8.303 -6.444 0.472 1.00 92.06 156 PHE A CA 1
ATOM 1243 C C . PHE A 1 156 ? -9.347 -7.111 1.379 1.00 92.06 156 PHE A C 1
ATOM 1245 O O . PHE A 1 156 ? -10.021 -8.053 0.961 1.00 92.06 156 PHE A O 1
ATOM 1252 N N . MET A 1 157 ? -9.516 -6.613 2.610 1.00 93.50 157 MET A N 1
ATOM 1253 C CA . MET A 1 157 ? -10.481 -7.145 3.574 1.00 93.50 157 MET A CA 1
ATOM 1254 C C . MET A 1 157 ? -11.923 -7.011 3.083 1.00 93.50 157 MET A C 1
ATOM 1256 O O . MET A 1 157 ? -12.717 -7.939 3.252 1.00 93.50 157 MET A O 1
ATOM 1260 N N . SER A 1 158 ? -12.273 -5.885 2.452 1.00 89.88 158 SER A N 1
ATOM 1261 C CA . SER A 1 158 ? -13.613 -5.712 1.883 1.00 89.88 158 SER A CA 1
ATOM 1262 C C . SER A 1 158 ? -13.843 -6.548 0.628 1.00 89.88 158 SER A C 1
ATOM 1264 O O . SER A 1 158 ? -14.989 -6.881 0.336 1.00 89.88 158 SER A O 1
ATOM 1266 N N . GLY A 1 159 ? -12.777 -6.920 -0.086 1.00 85.25 159 GLY A N 1
ATOM 1267 C CA . GLY A 1 159 ? -12.854 -7.557 -1.401 1.00 85.25 159 GLY A CA 1
ATOM 1268 C C . GLY A 1 159 ? -13.212 -6.581 -2.527 1.00 85.25 159 GLY A C 1
ATOM 1269 O O . GLY A 1 159 ? -13.366 -7.009 -3.666 1.00 85.25 159 GLY A O 1
ATOM 1270 N N . GLU A 1 160 ? -13.334 -5.285 -2.223 1.00 82.31 160 GLU A N 1
ATOM 1271 C CA . GLU A 1 160 ? -13.772 -4.248 -3.155 1.00 82.31 160 GLU A CA 1
ATOM 1272 C C . GLU A 1 160 ? -12.980 -2.952 -2.917 1.00 82.31 160 GLU A C 1
ATOM 1274 O O . GLU A 1 160 ? -13.375 -2.102 -2.116 1.00 82.31 160 GLU A O 1
ATOM 1279 N N . TYR A 1 161 ? -11.882 -2.738 -3.647 1.00 79.69 161 TYR A N 1
ATOM 1280 C CA . TYR A 1 161 ? -11.059 -1.521 -3.513 1.00 79.69 161 TYR A CA 1
ATOM 1281 C C . TYR A 1 161 ? -11.821 -0.227 -3.830 1.00 79.69 161 TYR A C 1
ATOM 1283 O O . TYR A 1 161 ? -11.505 0.831 -3.288 1.00 79.69 161 TYR A O 1
ATOM 1291 N N . GLN A 1 162 ? -12.889 -0.296 -4.630 1.00 73.25 162 GLN A N 1
ATOM 1292 C CA . GLN A 1 162 ? -13.765 0.852 -4.885 1.00 73.25 162 GLN A CA 1
ATOM 1293 C C . GLN A 1 162 ? -14.427 1.382 -3.604 1.00 73.25 162 GLN A C 1
ATOM 1295 O O . GLN A 1 162 ? -14.704 2.579 -3.510 1.00 73.25 162 GLN A O 1
ATOM 1300 N N . THR A 1 163 ? -14.609 0.541 -2.578 1.00 73.19 163 THR A N 1
ATOM 1301 C CA . THR A 1 163 ? -15.152 0.960 -1.273 1.00 73.19 163 THR A CA 1
ATOM 1302 C C . THR A 1 163 ? -14.211 1.874 -0.491 1.00 73.19 163 THR A C 1
ATOM 1304 O O . THR A 1 163 ? -14.657 2.516 0.457 1.00 73.19 163 THR A O 1
ATOM 1307 N N . LEU A 1 164 ? -12.943 2.013 -0.897 1.00 73.94 164 LEU A N 1
ATOM 1308 C CA . LEU A 1 164 ? -12.034 3.019 -0.336 1.00 73.94 164 LEU A CA 1
ATOM 1309 C C . LEU A 1 164 ? -12.501 4.450 -0.645 1.00 73.94 164 LEU A C 1
ATOM 1311 O O . LEU A 1 164 ? -12.181 5.376 0.094 1.00 73.94 164 LEU A O 1
ATOM 1315 N N . SER A 1 165 ? -13.306 4.646 -1.697 1.00 72.38 165 SER A N 1
ATOM 1316 C CA . SER A 1 165 ? -13.954 5.939 -1.964 1.00 72.38 165 SER A CA 1
ATOM 1317 C C . SER A 1 165 ? -14.967 6.344 -0.886 1.00 72.38 165 SER A C 1
ATOM 1319 O O . SER A 1 165 ? -15.269 7.527 -0.764 1.00 72.38 165 SER A O 1
ATOM 1321 N N . ALA A 1 166 ? -15.451 5.387 -0.083 1.00 75.56 166 ALA A N 1
ATOM 1322 C CA . ALA A 1 166 ? -16.343 5.623 1.049 1.00 75.56 166 ALA A CA 1
ATOM 1323 C C . ALA A 1 166 ? -15.594 5.954 2.352 1.00 75.56 166 ALA A C 1
ATOM 1325 O O . ALA A 1 166 ? -16.220 5.978 3.413 1.00 75.56 166 ALA A O 1
ATOM 1326 N N . ILE A 1 167 ? -14.270 6.155 2.299 1.00 80.25 167 ILE A N 1
ATOM 1327 C CA . ILE A 1 167 ? -13.526 6.716 3.425 1.00 80.25 167 ILE A CA 1
ATOM 1328 C C . ILE A 1 167 ? -13.832 8.217 3.502 1.00 80.25 167 ILE A C 1
ATOM 1330 O O . ILE A 1 167 ? -13.573 8.961 2.555 1.00 80.25 167 ILE A O 1
ATOM 1334 N N . THR A 1 168 ? -14.386 8.648 4.629 1.00 79.75 168 THR A N 1
ATOM 1335 C CA . THR A 1 168 ? -14.789 10.029 4.929 1.00 79.75 168 THR A CA 1
ATOM 1336 C C . THR A 1 168 ? -14.195 10.485 6.261 1.00 79.75 168 THR A C 1
ATOM 1338 O O . THR A 1 168 ? -13.521 9.709 6.938 1.00 79.75 168 THR A O 1
ATOM 1341 N N . ASP A 1 169 ? -14.442 11.746 6.634 1.00 82.88 169 ASP A N 1
ATOM 1342 C CA . ASP A 1 169 ? -14.089 12.306 7.953 1.00 82.88 169 ASP A CA 1
ATOM 1343 C C . ASP A 1 169 ? -12.607 12.118 8.304 1.00 82.88 169 ASP A C 1
ATOM 1345 O O . ASP A 1 169 ? -12.234 11.750 9.414 1.00 82.88 169 ASP A O 1
ATOM 1349 N N . LEU A 1 170 ? -11.775 12.313 7.285 1.00 82.88 170 LEU A N 1
ATOM 1350 C CA . LEU A 1 170 ? -10.345 12.064 7.295 1.00 82.88 170 LEU A CA 1
ATOM 1351 C C . LEU A 1 170 ? -9.648 13.181 8.077 1.00 82.88 170 LEU A C 1
ATOM 1353 O O . LEU A 1 170 ? -9.820 14.356 7.763 1.00 82.88 170 LEU A O 1
ATOM 1357 N N . SER A 1 171 ? -8.879 12.812 9.098 1.00 82.50 171 SER A N 1
ATOM 1358 C CA . SER A 1 171 ? -8.133 13.747 9.935 1.00 82.50 171 SER A CA 1
ATOM 1359 C C . SER A 1 171 ? -6.754 13.196 10.281 1.00 82.50 171 SER A C 1
ATOM 1361 O O . SER A 1 171 ? -6.571 11.989 10.462 1.00 82.50 171 SER A O 1
ATOM 1363 N N . VAL A 1 172 ? -5.767 14.089 10.361 1.00 82.06 172 VAL A N 1
ATOM 1364 C CA . VAL A 1 172 ? -4.420 13.764 10.832 1.00 82.06 172 VAL A CA 1
ATOM 1365 C C . VAL A 1 172 ? -4.263 14.334 12.230 1.00 82.06 172 VAL A C 1
ATOM 1367 O O . VAL A 1 172 ? -4.066 15.533 12.409 1.00 82.06 172 VAL A O 1
ATOM 1370 N N . ASP A 1 173 ? -4.350 13.456 13.225 1.00 81.50 173 ASP A N 1
ATOM 1371 C CA . ASP A 1 173 ? -4.328 13.853 14.633 1.00 81.50 173 ASP A CA 1
ATOM 1372 C C . ASP A 1 173 ? -2.911 14.191 15.107 1.00 81.50 173 ASP A C 1
ATOM 1374 O O . ASP A 1 173 ? -2.712 15.065 15.952 1.00 81.50 173 ASP A O 1
ATOM 1378 N N . GLN A 1 174 ? -1.908 13.468 14.596 1.00 82.25 174 GLN A N 1
ATOM 1379 C CA . GLN A 1 174 ? -0.502 13.673 14.937 1.00 82.25 174 GLN A CA 1
ATOM 1380 C C . GLN A 1 174 ? 0.387 13.372 13.738 1.00 82.25 174 GLN A C 1
ATOM 1382 O O . GLN A 1 174 ? 0.235 12.334 13.099 1.00 82.25 174 GLN A O 1
ATOM 1387 N N . VAL A 1 175 ? 1.377 14.230 13.500 1.00 84.31 175 VAL A N 1
ATOM 1388 C CA . VAL A 1 175 ? 2.434 14.011 12.511 1.00 84.31 175 VAL A CA 1
ATOM 1389 C C . VAL A 1 175 ? 3.785 14.409 13.100 1.00 84.31 175 VAL A C 1
ATOM 1391 O O . VAL A 1 175 ? 3.884 15.352 13.888 1.00 84.31 175 VAL A O 1
ATOM 1394 N N . ARG A 1 176 ? 4.836 13.662 12.761 1.00 83.06 176 ARG A N 1
ATOM 1395 C CA . ARG A 1 176 ? 6.221 13.980 13.130 1.00 83.06 176 ARG A CA 1
ATOM 1396 C C . ARG A 1 176 ? 7.099 13.956 11.894 1.00 83.06 176 ARG A C 1
ATOM 1398 O O . ARG A 1 176 ? 6.848 13.186 10.974 1.00 83.06 176 ARG A O 1
ATOM 1405 N N . PHE A 1 177 ? 8.159 14.753 11.918 1.00 81.31 177 PHE A N 1
ATOM 1406 C CA . PHE A 1 177 ? 9.124 14.881 10.831 1.00 81.31 177 PHE A CA 1
ATOM 1407 C C . PHE A 1 177 ? 10.537 14.596 11.338 1.00 81.31 177 PHE A C 1
ATOM 1409 O O . PHE A 1 177 ? 10.843 14.833 12.509 1.00 81.31 177 PHE A O 1
ATOM 1416 N N . PHE A 1 178 ? 11.407 14.097 10.459 1.00 71.06 178 PHE A N 1
ATOM 1417 C CA . PHE A 1 178 ? 12.851 14.118 10.703 1.00 71.06 178 PHE A CA 1
ATOM 1418 C C . PHE A 1 178 ? 13.448 15.457 10.277 1.00 71.06 178 PHE A C 1
ATOM 1420 O O . PHE A 1 178 ? 12.957 16.105 9.357 1.00 71.06 178 PHE A O 1
ATOM 1427 N N . SER A 1 179 ? 14.556 15.846 10.904 1.00 66.56 179 SER A N 1
ATOM 1428 C CA . SER A 1 179 ? 15.340 16.999 10.464 1.00 66.56 179 SER A CA 1
ATOM 1429 C C . SER A 1 179 ? 16.048 16.682 9.139 1.00 66.56 179 SER A C 1
ATOM 1431 O O . SER A 1 179 ? 17.102 16.047 9.131 1.00 66.56 179 SER A O 1
ATOM 1433 N N . HIS A 1 180 ? 15.465 17.117 8.022 1.00 64.81 180 HIS A N 1
ATOM 1434 C CA . HIS A 1 180 ? 15.989 16.979 6.659 1.00 64.81 180 HIS A CA 1
ATOM 1435 C C . HIS A 1 180 ? 15.663 18.259 5.854 1.00 64.81 180 HIS A C 1
ATOM 1437 O O . HIS A 1 180 ? 14.678 18.916 6.187 1.00 64.81 180 HIS A O 1
ATOM 1443 N N . PRO A 1 181 ? 16.452 18.652 4.828 1.00 63.66 181 PRO A N 1
ATOM 1444 C CA . PRO A 1 181 ? 16.186 19.866 4.039 1.00 63.66 181 PRO A CA 1
ATOM 1445 C C . PRO A 1 181 ? 14.829 19.879 3.321 1.00 63.66 181 PRO A C 1
ATOM 1447 O O . PRO A 1 181 ? 14.275 20.943 3.077 1.00 63.66 181 PRO A O 1
ATOM 1450 N N . ASP A 1 182 ? 14.314 18.695 2.997 1.00 69.19 182 ASP A N 1
ATOM 1451 C CA . ASP A 1 182 ? 12.973 18.461 2.459 1.00 69.19 182 ASP A CA 1
ATOM 1452 C C . ASP A 1 182 ? 12.352 17.306 3.259 1.00 69.19 182 ASP A C 1
ATOM 1454 O O . ASP A 1 182 ? 12.560 16.146 2.897 1.00 69.19 182 ASP A O 1
ATOM 1458 N N . PRO A 1 183 ? 11.760 17.574 4.434 1.00 80.00 183 PRO A N 1
ATOM 1459 C CA . PRO A 1 183 ? 11.449 16.530 5.396 1.00 80.00 183 PRO A CA 1
ATOM 1460 C C . PRO A 1 183 ? 10.155 15.800 5.046 1.00 80.00 183 PRO A C 1
ATOM 1462 O O . PRO A 1 183 ? 9.069 16.378 5.029 1.00 80.00 183 PRO A O 1
ATOM 1465 N N . ALA A 1 184 ? 10.269 14.493 4.827 1.00 86.06 184 ALA A N 1
ATOM 1466 C CA . ALA A 1 184 ? 9.118 13.601 4.847 1.00 86.06 184 ALA A CA 1
ATOM 1467 C C . ALA A 1 184 ? 8.745 13.204 6.285 1.00 86.06 184 ALA A C 1
ATOM 1469 O O . ALA A 1 184 ? 9.568 13.242 7.210 1.00 86.06 184 ALA A O 1
ATOM 1470 N N . GLU A 1 185 ? 7.486 12.830 6.484 1.00 89.50 185 GLU A N 1
ATOM 1471 C CA . GLU A 1 185 ? 6.966 12.431 7.784 1.00 89.50 185 GLU A CA 1
ATOM 1472 C C . GLU A 1 185 ? 7.564 11.100 8.268 1.00 89.50 185 GLU A C 1
ATOM 1474 O O . GLU A 1 185 ? 7.714 10.130 7.522 1.00 89.50 185 GLU A O 1
ATOM 1479 N N . SER A 1 186 ? 7.897 11.052 9.556 1.00 88.62 186 SER A N 1
ATOM 1480 C CA . SER A 1 186 ? 8.487 9.903 10.248 1.00 88.62 186 SER A CA 1
ATOM 1481 C C . SER A 1 186 ? 7.480 9.106 11.068 1.00 88.62 186 SER A C 1
ATOM 1483 O O . SER A 1 186 ? 7.698 7.927 11.346 1.00 88.62 186 SER A O 1
ATOM 1485 N N . ALA A 1 187 ? 6.376 9.742 11.451 1.00 90.50 187 ALA A N 1
ATOM 1486 C CA . ALA A 1 187 ? 5.245 9.109 12.106 1.00 90.50 187 ALA A CA 1
ATOM 1487 C C . ALA A 1 187 ? 3.959 9.873 11.787 1.00 90.50 187 ALA A C 1
ATOM 1489 O O . ALA A 1 187 ? 3.991 11.101 11.673 1.00 90.50 187 ALA A O 1
ATOM 1490 N N . ALA A 1 188 ? 2.842 9.157 11.702 1.00 91.38 188 ALA A N 1
ATOM 1491 C CA . ALA A 1 188 ? 1.517 9.743 11.580 1.00 91.38 188 ALA A CA 1
ATOM 1492 C C . ALA A 1 188 ? 0.460 8.884 12.292 1.00 91.38 188 ALA A C 1
ATOM 1494 O O . ALA A 1 188 ? 0.490 7.653 12.214 1.00 91.38 188 ALA A O 1
ATOM 1495 N N . VAL A 1 189 ? -0.486 9.552 12.953 1.00 93.12 189 VAL A N 1
ATOM 1496 C CA . VAL A 1 189 ? -1.744 8.964 13.426 1.00 93.12 189 VAL A CA 1
ATOM 1497 C C . VAL A 1 189 ? -2.873 9.605 12.638 1.00 93.12 189 VAL A C 1
ATOM 1499 O O . VAL A 1 189 ? -3.027 10.826 12.636 1.00 93.12 189 VAL A O 1
ATOM 1502 N N . ILE A 1 190 ? -3.633 8.763 11.952 1.00 92.00 190 ILE A N 1
ATOM 1503 C CA . ILE A 1 190 ? -4.689 9.157 11.028 1.00 92.00 190 ILE A CA 1
ATOM 1504 C C . ILE A 1 190 ? -5.990 8.565 11.542 1.00 92.00 190 ILE A C 1
ATOM 1506 O O . ILE A 1 190 ? -6.056 7.363 11.810 1.00 92.00 190 ILE A O 1
ATOM 1510 N N . THR A 1 191 ? -7.033 9.376 11.625 1.00 93.00 191 THR A N 1
ATOM 1511 C CA . THR A 1 191 ? -8.389 8.909 11.901 1.00 93.00 191 THR A CA 1
ATOM 1512 C C . THR A 1 191 ? -9.290 9.146 10.701 1.00 93.00 191 THR A C 1
ATOM 1514 O O . THR A 1 191 ? -9.090 10.064 9.908 1.00 93.00 191 THR A O 1
ATOM 1517 N N . ALA A 1 192 ? -10.244 8.239 10.507 1.00 92.12 192 ALA A N 1
ATOM 1518 C CA . ALA A 1 192 ? -11.211 8.323 9.422 1.00 92.12 192 ALA A CA 1
ATOM 1519 C C . ALA A 1 192 ? -12.490 7.555 9.770 1.00 92.12 192 ALA A C 1
ATOM 1521 O O . ALA A 1 192 ? -12.550 6.813 10.753 1.00 92.12 192 ALA A O 1
ATOM 1522 N N . SER A 1 193 ? -13.502 7.676 8.922 1.00 90.81 193 SER A N 1
ATOM 1523 C CA . SER A 1 193 ? -14.681 6.815 8.898 1.00 90.81 193 SER A CA 1
ATOM 1524 C C . SER A 1 193 ? -14.696 6.024 7.595 1.00 90.81 193 SER A C 1
ATOM 1526 O O . SER A 1 193 ? -14.384 6.564 6.541 1.00 90.81 193 SER A O 1
ATOM 1528 N N . TRP A 1 194 ? -15.053 4.744 7.637 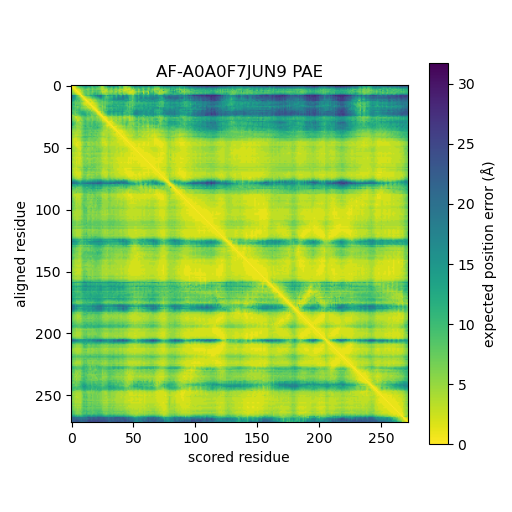1.00 90.31 194 TRP A N 1
ATOM 1529 C CA . TRP A 1 194 ? -15.170 3.897 6.452 1.00 90.31 194 TRP A CA 1
ATOM 1530 C C . TRP A 1 194 ? -16.423 3.045 6.529 1.00 90.31 194 TRP A C 1
ATOM 1532 O O . TRP A 1 194 ? -16.525 2.138 7.352 1.00 90.31 194 TRP A O 1
ATOM 1542 N N . ALA A 1 195 ? -17.401 3.348 5.673 1.00 85.31 195 ALA A N 1
ATOM 1543 C CA . ALA A 1 195 ? -18.690 2.653 5.659 1.00 85.31 195 ALA A CA 1
ATOM 1544 C C . ALA A 1 195 ? -19.352 2.561 7.059 1.00 85.31 195 ALA A C 1
ATOM 1546 O O . ALA A 1 195 ? -19.950 1.541 7.405 1.00 85.31 195 ALA A O 1
ATOM 1547 N N . GLY A 1 196 ? -19.220 3.620 7.869 1.00 87.31 196 GLY A N 1
ATOM 1548 C CA . GLY A 1 196 ? -19.750 3.693 9.236 1.00 87.31 196 GLY A CA 1
ATOM 1549 C C . GLY A 1 196 ? -18.882 3.033 10.317 1.00 87.31 196 GLY A C 1
ATOM 1550 O O . GLY A 1 196 ? -19.293 3.003 11.474 1.00 87.31 196 GLY A O 1
ATOM 1551 N N . ILE A 1 197 ? -17.702 2.516 9.964 1.00 94.06 197 ILE A N 1
ATOM 1552 C CA . ILE A 1 197 ? -16.702 1.978 10.893 1.00 94.06 197 ILE A CA 1
ATOM 1553 C C . ILE A 1 197 ? -15.659 3.061 11.169 1.00 94.06 197 ILE A C 1
ATOM 1555 O O . ILE A 1 197 ? -15.126 3.659 10.234 1.00 94.06 197 ILE A O 1
ATOM 1559 N N . ARG A 1 198 ? -15.326 3.296 12.440 1.00 95.75 198 ARG A N 1
ATOM 1560 C CA . ARG A 1 198 ? -14.237 4.216 12.800 1.00 95.75 198 ARG A CA 1
ATOM 1561 C C . ARG A 1 198 ? -12.891 3.581 12.481 1.00 95.75 198 ARG A C 1
ATOM 1563 O O . ARG A 1 198 ? -12.647 2.434 12.845 1.00 95.75 198 ARG A O 1
ATOM 1570 N N . LEU A 1 199 ? -12.012 4.326 11.833 1.00 96.00 199 LEU A N 1
ATOM 1571 C CA . LEU A 1 199 ? -10.676 3.884 11.474 1.00 96.00 199 LEU A CA 1
ATOM 1572 C C . LEU A 1 199 ? -9.619 4.672 12.232 1.00 96.00 199 LEU A C 1
ATOM 1574 O O . LEU A 1 199 ? -9.719 5.889 12.391 1.00 96.00 199 LEU A O 1
ATOM 1578 N N . THR A 1 200 ? -8.567 3.970 12.631 1.00 96.38 200 THR A N 1
ATOM 1579 C CA . THR A 1 200 ? -7.314 4.575 13.078 1.00 96.38 200 THR A CA 1
ATOM 1580 C C . THR A 1 200 ? -6.163 3.899 12.348 1.00 96.38 200 THR A C 1
ATOM 1582 O O . THR A 1 200 ? -6.029 2.680 12.428 1.00 96.38 200 THR A O 1
ATOM 1585 N N . LEU A 1 201 ? -5.340 4.669 11.639 1.00 95.62 201 LEU A N 1
ATOM 1586 C CA . LEU A 1 201 ? -4.092 4.201 11.038 1.00 95.62 201 LEU A CA 1
ATOM 1587 C C . LEU A 1 201 ? -2.933 4.802 11.827 1.00 95.62 201 LEU A C 1
ATOM 1589 O O . LEU A 1 201 ? -2.816 6.022 11.930 1.00 95.62 201 LEU A O 1
ATOM 1593 N N . ASN A 1 202 ? -2.081 3.949 12.377 1.00 95.12 202 ASN A N 1
ATOM 1594 C CA . ASN A 1 202 ? -0.888 4.350 13.104 1.00 95.12 202 ASN A CA 1
ATOM 1595 C C . ASN A 1 202 ? 0.347 3.870 12.343 1.00 95.12 202 ASN A C 1
ATOM 1597 O O . ASN A 1 202 ? 0.533 2.669 12.142 1.00 95.12 202 ASN A O 1
ATOM 1601 N N . VAL A 1 203 ? 1.183 4.805 11.898 1.00 94.06 203 VAL A N 1
ATOM 1602 C CA . VAL A 1 203 ? 2.378 4.493 11.110 1.00 94.06 203 VAL A CA 1
ATOM 1603 C C . VAL A 1 203 ? 3.596 5.210 11.657 1.00 94.06 203 VAL A C 1
ATOM 1605 O O . VAL A 1 203 ? 3.534 6.395 11.975 1.00 94.06 203 VAL A O 1
ATOM 1608 N N . ALA A 1 204 ? 4.720 4.500 11.776 1.00 91.56 204 ALA A N 1
ATOM 1609 C CA . ALA A 1 204 ? 5.961 5.100 12.260 1.00 91.56 204 ALA A CA 1
ATOM 1610 C C . ALA A 1 204 ? 7.218 4.348 11.807 1.00 91.56 204 ALA A C 1
ATOM 1612 O O . ALA A 1 204 ? 7.274 3.119 11.832 1.00 91.56 204 ALA A O 1
ATOM 1613 N N . LYS A 1 205 ? 8.268 5.106 11.489 1.00 86.62 205 LYS A N 1
ATOM 1614 C CA . LYS A 1 205 ? 9.648 4.637 11.335 1.00 86.62 205 LYS A CA 1
ATOM 1615 C C . LYS A 1 205 ? 10.480 5.372 12.384 1.00 86.62 205 LYS A C 1
ATOM 1617 O O . LYS A 1 205 ? 10.563 6.595 12.329 1.00 86.62 205 LYS A O 1
ATOM 1622 N N . ALA A 1 206 ? 11.100 4.630 13.304 1.00 68.06 206 ALA A N 1
ATOM 1623 C CA . ALA A 1 206 ? 11.772 5.105 14.528 1.00 68.06 206 ALA A CA 1
ATOM 1624 C C . ALA A 1 206 ? 10.857 5.221 15.762 1.00 68.06 206 ALA A C 1
ATOM 1626 O O . ALA A 1 206 ? 10.621 6.299 16.311 1.00 68.06 206 ALA A O 1
ATOM 1627 N N . GLY A 1 207 ? 10.387 4.063 16.230 1.00 70.25 207 GLY A N 1
ATOM 1628 C CA . GLY A 1 207 ? 9.647 3.925 17.483 1.00 70.25 207 GLY A CA 1
ATOM 1629 C C . GLY A 1 207 ? 9.771 2.528 18.095 1.00 70.25 207 GLY A C 1
ATOM 1630 O O . GLY A 1 207 ? 10.865 1.977 18.203 1.00 70.25 207 GLY A O 1
ATOM 1631 N N . HIS A 1 208 ? 8.637 1.969 18.509 1.00 82.56 208 HIS A N 1
ATOM 1632 C CA . HIS A 1 208 ? 8.497 0.570 18.915 1.00 82.56 208 HIS A CA 1
ATOM 1633 C C . HIS A 1 208 ? 7.999 -0.270 17.730 1.00 82.56 208 HIS A C 1
ATOM 1635 O O . HIS A 1 208 ? 7.459 0.281 16.770 1.00 82.56 208 HIS A O 1
ATOM 1641 N N . ASP A 1 209 ? 8.183 -1.588 17.792 1.00 89.62 209 ASP A N 1
ATOM 1642 C CA . ASP A 1 209 ? 7.598 -2.495 16.804 1.00 89.62 209 ASP A CA 1
ATOM 1643 C C . ASP A 1 209 ? 6.136 -2.769 17.164 1.00 89.62 209 ASP A C 1
ATOM 1645 O O . ASP A 1 209 ? 5.841 -3.301 18.235 1.00 89.62 209 ASP A O 1
ATOM 1649 N N . ASP A 1 210 ? 5.229 -2.400 16.265 1.00 93.12 210 ASP A N 1
ATOM 1650 C CA . ASP A 1 210 ? 3.805 -2.715 16.361 1.00 93.12 210 ASP A CA 1
ATOM 1651 C C . ASP A 1 210 ? 3.254 -2.963 14.958 1.00 93.12 210 ASP A C 1
ATOM 1653 O O . ASP A 1 210 ? 3.245 -2.074 14.110 1.00 93.12 210 ASP A O 1
ATOM 1657 N N . LYS A 1 211 ? 2.840 -4.199 14.685 1.00 94.94 211 LYS A N 1
ATOM 1658 C CA . LYS A 1 211 ? 2.324 -4.614 13.380 1.00 94.94 211 LYS A CA 1
ATOM 1659 C C . LYS A 1 211 ? 1.055 -5.407 13.609 1.00 94.94 211 LYS A C 1
ATOM 1661 O O . LYS A 1 211 ? 1.117 -6.533 14.089 1.00 94.94 211 LYS A O 1
ATOM 1666 N N . GLY A 1 212 ? -0.102 -4.836 13.304 1.00 96.75 212 GLY A N 1
ATOM 1667 C CA . GLY A 1 212 ? -1.347 -5.532 13.597 1.00 96.75 212 GLY A CA 1
ATOM 1668 C C . GLY A 1 212 ? -2.612 -4.798 13.202 1.00 96.75 212 GLY A C 1
ATOM 1669 O O . GLY A 1 212 ? -2.604 -3.608 12.886 1.00 96.75 212 GLY A O 1
ATOM 1670 N N . VAL A 1 213 ? -3.710 -5.542 13.271 1.00 98.19 213 VAL A N 1
ATOM 1671 C CA . VAL A 1 213 ? -5.073 -5.041 13.106 1.00 98.19 213 VAL A CA 1
ATOM 1672 C C . VAL A 1 213 ? -5.866 -5.398 14.351 1.00 98.19 213 VAL A C 1
ATOM 1674 O O . VAL A 1 213 ? -5.953 -6.567 14.722 1.00 98.19 213 VAL A O 1
ATOM 1677 N N . THR A 1 214 ? -6.457 -4.400 14.991 1.00 98.44 214 THR A N 1
ATOM 1678 C CA . THR A 1 214 ? -7.394 -4.586 16.096 1.00 98.44 214 THR A CA 1
ATOM 1679 C C . THR A 1 214 ? -8.800 -4.262 15.614 1.00 98.44 214 THR A C 1
ATOM 1681 O O . THR A 1 214 ? -9.071 -3.150 15.167 1.00 98.44 214 THR A O 1
ATOM 1684 N N . PHE A 1 215 ? -9.696 -5.233 15.736 1.00 98.31 215 PHE A N 1
ATOM 1685 C CA . PHE A 1 215 ? -11.128 -5.090 15.533 1.00 98.31 215 PHE A CA 1
ATOM 1686 C C . PHE A 1 215 ? -11.788 -4.887 16.889 1.00 98.31 215 PHE A C 1
ATOM 1688 O O . PHE A 1 215 ? -11.652 -5.735 17.772 1.00 98.31 215 PHE A O 1
ATOM 1695 N N . ARG A 1 216 ? -12.522 -3.791 17.038 1.00 98.12 216 ARG A N 1
ATOM 1696 C CA . ARG A 1 216 ? -13.417 -3.566 18.167 1.00 98.12 216 ARG A CA 1
ATOM 1697 C C . ARG A 1 216 ? -14.851 -3.751 17.689 1.00 98.12 216 ARG A C 1
ATOM 1699 O O . ARG A 1 216 ? -15.186 -3.422 16.544 1.00 98.12 216 ARG A O 1
ATOM 1706 N N . TYR A 1 217 ? -15.669 -4.353 18.541 1.00 97.81 217 TYR A N 1
ATOM 1707 C CA . TYR A 1 217 ? -17.063 -4.633 18.230 1.00 97.81 217 TYR A CA 1
ATOM 1708 C C . TYR A 1 217 ? -18.000 -3.786 19.079 1.00 97.81 217 TYR A C 1
ATOM 1710 O O . TYR A 1 217 ? -17.655 -3.284 20.150 1.00 97.81 217 TYR A O 1
ATOM 1718 N N . ARG A 1 218 ? -19.245 -3.695 18.619 1.00 96.06 218 ARG A N 1
ATOM 1719 C CA . ARG A 1 218 ? -20.324 -2.946 19.276 1.00 96.06 218 ARG A CA 1
ATOM 1720 C C . ARG A 1 218 ? -20.657 -3.440 20.686 1.00 96.06 218 ARG A C 1
ATOM 1722 O O . ARG A 1 218 ? -21.196 -2.669 21.472 1.00 96.06 218 ARG A O 1
ATOM 1729 N N . ASP A 1 219 ? -20.345 -4.694 21.011 1.00 95.88 219 ASP A N 1
ATOM 1730 C CA . ASP A 1 219 ? -20.495 -5.258 22.361 1.00 95.88 219 ASP A CA 1
ATOM 1731 C C . ASP A 1 219 ? -19.332 -4.893 23.309 1.00 95.88 219 ASP A C 1
ATOM 1733 O O . ASP A 1 219 ? -19.346 -5.261 24.483 1.00 95.88 219 ASP A O 1
ATOM 1737 N N . GLY A 1 220 ? -18.338 -4.150 22.811 1.00 94.62 220 GLY A N 1
ATOM 1738 C CA . GLY A 1 220 ? -17.157 -3.713 23.548 1.00 94.62 220 GLY A CA 1
ATOM 1739 C C . GLY A 1 220 ? -16.010 -4.723 23.569 1.00 94.62 220 GLY A C 1
ATOM 1740 O O . GLY A 1 220 ? -14.966 -4.414 24.141 1.00 94.62 220 GLY A O 1
ATOM 1741 N N . THR A 1 221 ? -16.169 -5.904 22.964 1.00 97.12 221 THR A N 1
ATOM 1742 C CA . THR A 1 221 ? -15.073 -6.870 22.836 1.00 97.12 221 THR A CA 1
ATOM 1743 C C . THR A 1 221 ? -14.057 -6.419 21.786 1.00 97.12 221 THR A C 1
ATOM 1745 O O . THR A 1 221 ? -14.341 -5.576 20.930 1.00 97.12 221 THR A O 1
ATOM 1748 N N . GLU A 1 222 ? -12.848 -6.979 21.853 1.00 97.56 222 GLU A N 1
ATOM 1749 C CA . GLU A 1 222 ? -11.762 -6.676 20.924 1.00 97.56 222 GLU A CA 1
ATOM 1750 C C . GLU A 1 222 ? -11.065 -7.959 20.474 1.00 97.56 222 GLU A C 1
ATOM 1752 O O . GLU A 1 222 ? -10.910 -8.914 21.237 1.00 97.56 222 GLU A O 1
ATOM 1757 N N . GLN A 1 223 ? -10.635 -7.977 19.216 1.00 97.44 223 GLN A N 1
ATOM 1758 C CA . GLN A 1 223 ? -9.804 -9.032 18.659 1.00 97.44 223 GLN A CA 1
ATOM 1759 C C . GLN A 1 223 ? -8.655 -8.411 17.887 1.00 97.44 223 GLN A C 1
ATOM 1761 O O . GLN A 1 223 ? -8.861 -7.554 17.032 1.00 97.44 223 GLN A O 1
ATOM 1766 N N . ARG A 1 224 ? -7.446 -8.894 18.153 1.00 97.56 224 ARG A N 1
ATOM 1767 C CA . ARG A 1 224 ? -6.239 -8.447 17.474 1.00 97.56 224 ARG A CA 1
ATOM 1768 C C . ARG A 1 224 ? -5.655 -9.562 16.619 1.00 97.56 224 ARG A C 1
ATOM 1770 O O . ARG A 1 224 ? -5.556 -10.699 17.071 1.00 97.56 224 ARG A O 1
ATOM 1777 N N . VAL A 1 225 ? -5.245 -9.206 15.410 1.00 97.19 225 VAL A N 1
ATOM 1778 C CA . VAL A 1 225 ? -4.442 -10.031 14.509 1.00 97.19 225 VAL A CA 1
ATOM 1779 C C . VAL A 1 225 ? -3.058 -9.391 14.418 1.00 97.19 225 VAL A C 1
ATOM 1781 O O . VAL A 1 225 ? -2.943 -8.202 14.114 1.00 97.19 225 VAL A O 1
ATOM 1784 N N . ASP A 1 226 ? -2.019 -10.155 14.744 1.00 95.12 226 ASP A N 1
ATOM 1785 C CA . ASP A 1 226 ? -0.624 -9.742 14.573 1.00 95.12 226 ASP A CA 1
ATOM 1786 C C . ASP A 1 226 ? -0.261 -9.853 13.086 1.00 95.12 226 ASP A C 1
ATOM 1788 O O . ASP A 1 226 ? -0.679 -10.792 12.429 1.00 95.12 226 ASP A O 1
ATOM 1792 N N . LEU A 1 227 ? 0.464 -8.878 12.537 1.00 92.44 227 LEU A N 1
ATOM 1793 C CA . LEU A 1 227 ? 0.938 -8.889 11.148 1.00 92.44 227 LEU A CA 1
ATOM 1794 C C . LEU A 1 227 ? 2.456 -9.110 11.070 1.00 92.44 227 LEU A C 1
ATOM 1796 O O . LEU A 1 227 ? 3.092 -8.717 10.086 1.00 92.44 227 LEU A O 1
ATOM 1800 N N . SER A 1 228 ? 3.078 -9.668 12.107 1.00 86.81 228 SER A N 1
ATOM 1801 C CA . SER A 1 228 ? 4.530 -9.882 12.184 1.00 86.81 228 SER A CA 1
ATOM 1802 C C . SER A 1 228 ? 5.028 -11.070 11.359 1.00 86.81 228 SER A C 1
ATOM 1804 O O . SER A 1 228 ? 6.240 -11.190 11.154 1.00 86.81 228 SER A O 1
ATOM 1806 N N . ASP A 1 229 ? 4.124 -11.892 10.819 1.00 83.62 229 ASP A N 1
ATOM 1807 C CA . ASP A 1 229 ? 4.472 -13.027 9.971 1.00 83.62 229 ASP A CA 1
ATOM 1808 C C . ASP A 1 229 ? 5.300 -12.633 8.744 1.00 83.62 229 ASP A C 1
ATOM 1810 O O . ASP A 1 229 ? 5.294 -11.492 8.250 1.00 83.62 229 ASP A O 1
ATOM 1814 N N . ARG A 1 230 ? 6.071 -13.606 8.251 1.00 83.31 230 ARG A N 1
ATOM 1815 C CA . ARG A 1 230 ? 6.955 -13.411 7.102 1.00 83.31 230 ARG A CA 1
ATOM 1816 C C . ARG A 1 230 ? 6.148 -13.305 5.813 1.00 83.31 230 ARG A C 1
ATOM 1818 O O . ARG A 1 230 ? 5.179 -14.020 5.597 1.00 83.31 230 ARG A O 1
ATOM 1825 N 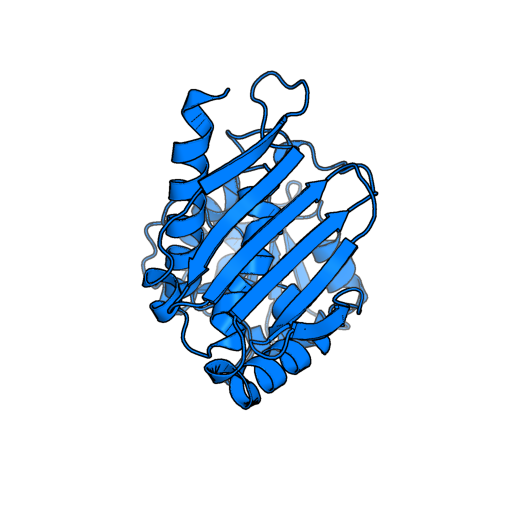N . VAL A 1 231 ? 6.6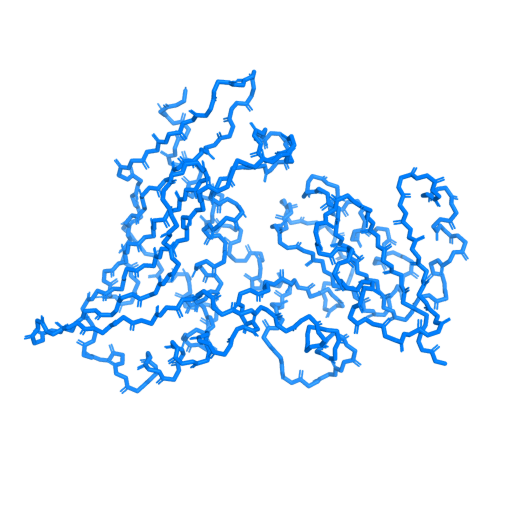16 -12.432 4.930 1.00 83.38 231 VAL A N 1
ATOM 1826 C CA . VAL A 1 231 ? 6.133 -12.342 3.550 1.00 83.38 231 VAL A CA 1
ATOM 1827 C C . VAL A 1 231 ? 6.607 -13.565 2.772 1.00 83.38 231 VAL A C 1
ATOM 1829 O O . VAL A 1 231 ? 7.789 -13.909 2.836 1.00 83.38 231 VAL A O 1
ATOM 1832 N N . ASN A 1 232 ? 5.712 -14.172 1.995 1.00 78.94 232 ASN A N 1
ATOM 1833 C CA . ASN A 1 232 ? 6.066 -15.208 1.034 1.00 78.94 232 ASN A CA 1
ATOM 1834 C C . ASN A 1 232 ? 6.374 -14.587 -0.342 1.00 78.94 232 ASN A C 1
ATOM 1836 O O . ASN A 1 232 ? 5.479 -14.369 -1.157 1.00 78.94 232 ASN A O 1
ATOM 1840 N N . TYR A 1 233 ? 7.650 -14.295 -0.610 1.00 76.12 233 TYR A N 1
ATOM 1841 C CA . TYR A 1 233 ? 8.073 -13.681 -1.877 1.00 76.12 233 TYR A CA 1
ATOM 1842 C C . TYR A 1 233 ? 7.880 -14.591 -3.091 1.00 76.12 233 TYR A C 1
ATOM 1844 O O . TYR A 1 233 ? 7.613 -14.098 -4.185 1.00 76.12 233 TYR A O 1
ATOM 1852 N N . GLN A 1 234 ? 7.939 -15.910 -2.903 1.00 76.94 234 GLN A N 1
ATOM 1853 C CA . GLN A 1 234 ? 7.686 -16.867 -3.976 1.00 76.94 234 GLN A CA 1
ATOM 1854 C C . GLN A 1 234 ? 6.242 -16.761 -4.485 1.00 76.94 234 GLN A C 1
ATOM 1856 O O . GLN A 1 234 ? 6.011 -16.769 -5.693 1.00 76.94 234 GLN A O 1
ATOM 1861 N N . GLN A 1 235 ? 5.270 -16.579 -3.585 1.00 80.69 235 GLN A N 1
ATOM 1862 C CA . GLN A 1 235 ? 3.870 -16.379 -3.972 1.00 80.69 235 GLN A CA 1
ATOM 1863 C C . GLN A 1 235 ? 3.648 -15.091 -4.772 1.00 80.69 235 GLN A C 1
ATOM 1865 O O . GLN A 1 235 ? 2.837 -15.102 -5.691 1.00 80.69 235 GLN A O 1
ATOM 1870 N N . ILE A 1 236 ? 4.386 -14.011 -4.486 1.00 82.69 236 ILE A N 1
ATOM 1871 C CA . ILE A 1 236 ? 4.298 -12.754 -5.256 1.00 82.69 236 ILE A CA 1
ATOM 1872 C C . ILE A 1 236 ? 4.681 -12.990 -6.720 1.00 82.69 236 ILE A C 1
ATOM 1874 O O . ILE A 1 236 ? 4.055 -12.464 -7.638 1.00 82.69 236 ILE A O 1
ATOM 1878 N N . LEU A 1 237 ? 5.701 -13.811 -6.948 1.00 76.56 237 LEU A N 1
ATOM 1879 C CA . LEU A 1 237 ? 6.225 -14.083 -8.282 1.00 76.56 237 LEU A CA 1
ATOM 1880 C C . LEU A 1 237 ? 5.337 -15.050 -9.057 1.00 76.56 237 LEU A C 1
ATOM 1882 O O . LEU A 1 237 ? 5.059 -14.811 -10.229 1.00 76.56 237 LEU A O 1
ATOM 1886 N N . LEU A 1 238 ? 4.841 -16.098 -8.393 1.00 78.75 238 LEU A N 1
ATOM 1887 C CA . LEU A 1 238 ? 3.849 -17.007 -8.972 1.00 78.75 238 LEU A CA 1
ATOM 1888 C C . LEU A 1 238 ? 2.566 -16.254 -9.352 1.00 78.75 238 LEU A C 1
ATOM 1890 O O . LEU A 1 238 ? 2.024 -16.456 -10.438 1.00 78.75 238 LEU A O 1
ATOM 1894 N N . ALA A 1 239 ? 2.130 -15.327 -8.497 1.00 81.38 239 ALA A N 1
ATOM 1895 C CA . ALA A 1 239 ? 1.015 -14.433 -8.778 1.00 81.38 239 ALA A CA 1
ATOM 1896 C C . ALA A 1 239 ? 1.287 -13.521 -9.984 1.00 81.38 239 ALA A C 1
ATOM 1898 O O . ALA A 1 239 ? 0.411 -13.329 -10.817 1.00 81.38 239 ALA A O 1
ATOM 1899 N N . GLY A 1 240 ? 2.500 -12.980 -10.113 1.00 77.25 240 GLY A N 1
ATOM 1900 C CA . GLY A 1 240 ? 2.866 -12.134 -11.251 1.00 77.25 240 GLY A CA 1
ATOM 1901 C C . GLY A 1 240 ? 3.071 -12.889 -12.566 1.00 77.25 240 GLY A C 1
ATOM 1902 O O . GLY A 1 240 ? 2.973 -12.297 -13.638 1.00 77.25 240 GLY A O 1
ATOM 1903 N N . GLY A 1 241 ? 3.358 -14.189 -12.491 1.00 73.31 241 GLY A N 1
ATOM 1904 C CA . GLY A 1 241 ? 3.533 -15.084 -13.633 1.00 73.31 241 GLY A CA 1
ATOM 1905 C C . GLY A 1 241 ? 2.255 -15.795 -14.090 1.00 73.31 241 GLY A C 1
ATOM 1906 O O . GLY A 1 241 ? 2.310 -16.553 -15.061 1.00 73.31 241 GLY A O 1
ATOM 1907 N N . SER A 1 242 ? 1.113 -15.565 -13.442 1.00 74.25 242 SER A N 1
ATOM 1908 C CA . SER A 1 242 ? -0.155 -16.230 -13.757 1.00 74.25 242 SER A CA 1
ATOM 1909 C C . SER A 1 242 ? -1.284 -15.224 -13.985 1.00 74.25 242 SER A C 1
ATOM 1911 O O . SER A 1 242 ? -1.207 -14.073 -13.567 1.00 74.25 242 SER A O 1
ATOM 1913 N N . ASP A 1 243 ? -2.338 -15.671 -14.668 1.00 73.19 243 ASP A N 1
ATOM 1914 C CA . ASP A 1 243 ? -3.589 -14.911 -14.807 1.00 73.19 243 ASP A CA 1
ATOM 1915 C C . ASP A 1 243 ? -4.595 -15.274 -13.693 1.00 73.19 243 ASP A C 1
ATOM 1917 O O . ASP A 1 243 ? -5.772 -14.919 -13.758 1.00 73.19 243 ASP A O 1
ATOM 1921 N N . GLU A 1 244 ? -4.148 -16.017 -12.674 1.00 74.38 244 GLU A N 1
ATOM 1922 C CA . GLU A 1 244 ? -4.989 -16.440 -11.558 1.00 74.38 244 GLU A CA 1
ATOM 1923 C C . GLU A 1 244 ? -5.327 -15.263 -10.626 1.00 74.38 244 GLU A C 1
ATOM 1925 O O . GLU A 1 244 ? -4.554 -14.303 -10.511 1.00 74.38 244 GLU A O 1
ATOM 1930 N N . PRO A 1 245 ? -6.473 -15.320 -9.918 1.00 69.94 245 PRO A N 1
ATOM 1931 C CA . PRO A 1 245 ? -6.791 -14.343 -8.887 1.00 69.94 245 PRO A CA 1
ATOM 1932 C C . PRO A 1 245 ? -5.669 -14.293 -7.850 1.00 69.94 245 PRO A C 1
ATOM 1934 O O . PRO A 1 245 ? -5.351 -15.302 -7.223 1.00 69.94 245 PRO A O 1
ATOM 1937 N N . SER A 1 246 ? -5.084 -13.116 -7.640 1.00 81.12 246 SER A N 1
ATOM 1938 C CA . SER A 1 246 ? -4.019 -12.947 -6.657 1.00 81.12 246 SER A CA 1
ATOM 1939 C C . SER A 1 246 ? -4.192 -11.671 -5.833 1.00 81.12 246 SER A C 1
ATOM 1941 O O . SER A 1 246 ? -4.936 -10.776 -6.239 1.00 81.12 246 SER A O 1
ATOM 1943 N N . PRO A 1 247 ? -3.490 -11.557 -4.689 1.00 83.38 247 PRO A N 1
ATOM 1944 C CA . PRO A 1 247 ? -3.460 -10.337 -3.886 1.00 83.38 247 PRO A CA 1
ATOM 1945 C C . PRO A 1 247 ? -2.681 -9.177 -4.529 1.00 83.38 247 PRO A C 1
ATOM 1947 O O . PRO A 1 247 ? -2.542 -8.129 -3.902 1.00 83.38 247 PRO A O 1
ATOM 1950 N N . LEU A 1 248 ? -2.140 -9.337 -5.745 1.00 88.44 248 LEU A N 1
ATOM 1951 C CA . LEU A 1 248 ? -1.536 -8.223 -6.473 1.00 88.44 248 LEU A CA 1
ATOM 1952 C C . LEU A 1 248 ? -2.588 -7.154 -6.764 1.00 88.44 248 LEU A C 1
ATOM 1954 O O . LEU A 1 248 ? -3.666 -7.442 -7.282 1.00 88.44 248 LEU A O 1
ATOM 1958 N N . LEU A 1 249 ? -2.233 -5.900 -6.505 1.00 88.69 249 LEU A N 1
ATOM 1959 C CA . LEU A 1 249 ? -3.114 -4.781 -6.790 1.00 88.69 249 LEU A CA 1
ATOM 1960 C C . LEU A 1 249 ? -3.170 -4.550 -8.300 1.00 88.69 249 LEU A C 1
ATOM 1962 O O . LEU A 1 249 ? -2.135 -4.431 -8.969 1.00 88.69 249 LEU A O 1
ATOM 1966 N N . ALA A 1 250 ? -4.382 -4.432 -8.840 1.00 88.88 250 ALA A N 1
ATOM 1967 C CA . ALA A 1 250 ? -4.555 -3.866 -10.167 1.00 88.88 250 ALA A CA 1
ATOM 1968 C C . ALA A 1 250 ? -4.027 -2.424 -10.170 1.00 88.88 250 ALA A C 1
ATOM 1970 O O . ALA A 1 250 ? -4.132 -1.705 -9.172 1.00 88.88 250 ALA A O 1
ATOM 1971 N N . PHE A 1 251 ? -3.485 -1.976 -11.305 1.00 87.50 251 PHE A N 1
ATOM 1972 C CA . PHE A 1 251 ? -2.978 -0.609 -11.436 1.00 87.50 251 PHE A CA 1
ATOM 1973 C C . PHE A 1 251 ? -4.032 0.441 -11.036 1.00 87.50 251 PHE A C 1
ATOM 1975 O O . PHE A 1 251 ? -3.723 1.397 -10.329 1.00 87.50 251 PHE A O 1
ATOM 1982 N N . SER A 1 252 ? -5.298 0.227 -11.413 1.00 86.12 252 SER A N 1
ATOM 1983 C CA . SER A 1 252 ? -6.420 1.098 -11.042 1.00 86.12 252 SER A CA 1
ATOM 1984 C C . SER A 1 252 ? -6.627 1.220 -9.531 1.00 86.12 252 SER A C 1
ATOM 1986 O O . SER A 1 252 ? -6.909 2.313 -9.042 1.00 86.12 252 SER A O 1
ATOM 1988 N N . ASP A 1 253 ? -6.465 0.125 -8.789 1.00 88.06 253 ASP A N 1
ATOM 1989 C CA . ASP A 1 253 ? -6.694 0.094 -7.343 1.00 88.06 253 ASP A CA 1
ATOM 1990 C C . ASP A 1 253 ? -5.556 0.795 -6.604 1.00 88.06 253 ASP A C 1
ATOM 1992 O O . ASP A 1 253 ? -5.794 1.607 -5.712 1.00 88.06 253 ASP A O 1
ATOM 1996 N N . ALA A 1 254 ? -4.316 0.575 -7.043 1.00 88.56 254 ALA A N 1
ATOM 1997 C CA . ALA A 1 254 ? -3.164 1.302 -6.523 1.00 88.56 254 ALA A CA 1
ATOM 1998 C C . ALA A 1 254 ? -3.259 2.815 -6.793 1.00 88.56 254 ALA A C 1
ATOM 2000 O O . ALA A 1 254 ? -2.927 3.622 -5.926 1.00 88.56 254 ALA A O 1
ATOM 2001 N N . VAL A 1 255 ? -3.793 3.226 -7.951 1.00 87.06 255 VAL A N 1
ATOM 2002 C CA . VAL A 1 255 ? -4.086 4.642 -8.231 1.00 87.06 255 VAL A CA 1
ATOM 2003 C C . VAL A 1 255 ? -5.127 5.203 -7.255 1.00 87.06 255 VAL A C 1
ATOM 2005 O O . VAL A 1 255 ? -4.984 6.342 -6.810 1.00 87.06 255 VAL A O 1
ATOM 2008 N N . LEU A 1 256 ? -6.161 4.436 -6.888 1.00 85.50 256 LEU A N 1
ATOM 2009 C CA . LEU A 1 256 ? -7.144 4.863 -5.883 1.00 85.50 256 LEU A CA 1
ATOM 2010 C C . LEU A 1 256 ? -6.511 5.033 -4.498 1.00 85.50 256 LEU A C 1
ATOM 2012 O O . LEU A 1 256 ? -6.744 6.060 -3.854 1.00 85.50 256 LEU A O 1
ATOM 2016 N N . ILE A 1 257 ? -5.686 4.071 -4.073 1.00 88.88 2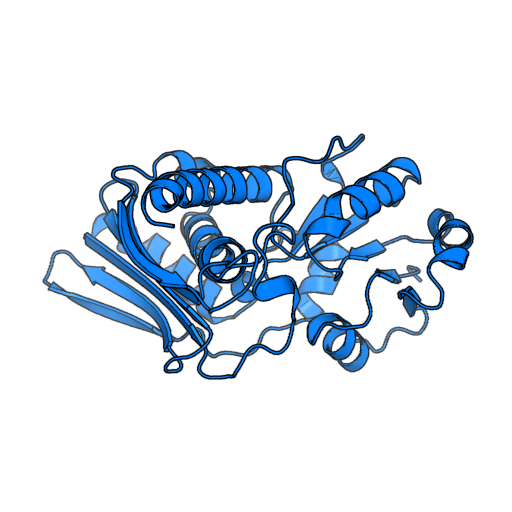57 ILE A N 1
ATOM 2017 C CA . ILE A 1 257 ? -4.944 4.129 -2.806 1.00 88.88 257 ILE A CA 1
ATOM 2018 C C . ILE A 1 257 ? -4.055 5.373 -2.783 1.00 88.88 257 ILE A C 1
ATOM 2020 O O . ILE A 1 257 ? -4.138 6.176 -1.857 1.00 88.88 257 ILE A O 1
ATOM 2024 N N . ASN A 1 258 ? -3.279 5.611 -3.837 1.00 87.50 258 ASN A N 1
ATOM 2025 C CA . ASN A 1 258 ? -2.399 6.772 -3.877 1.00 87.50 258 ASN A CA 1
ATOM 2026 C C . ASN A 1 258 ? -3.145 8.094 -3.931 1.00 87.50 258 ASN A C 1
ATOM 2028 O O . ASN A 1 258 ? -2.769 9.018 -3.222 1.00 87.50 258 ASN A O 1
ATOM 2032 N N . ARG A 1 259 ? -4.255 8.197 -4.668 1.00 83.75 259 ARG A N 1
ATOM 2033 C CA . ARG A 1 259 ? -5.105 9.399 -4.610 1.00 83.75 259 ARG A CA 1
ATOM 2034 C C . ARG A 1 259 ? -5.656 9.652 -3.211 1.00 83.75 259 ARG A C 1
ATOM 2036 O O . ARG A 1 259 ? -5.893 10.801 -2.850 1.00 83.75 259 ARG A O 1
ATOM 2043 N N . PHE A 1 260 ? -5.930 8.604 -2.439 1.00 85.25 260 PHE A N 1
ATOM 2044 C CA . PHE A 1 260 ? -6.313 8.748 -1.038 1.00 85.25 260 PHE A CA 1
ATOM 2045 C C . PHE A 1 260 ? -5.143 9.266 -0.188 1.00 85.25 260 PHE A C 1
ATOM 2047 O O . PHE A 1 260 ? -5.296 10.282 0.485 1.00 85.25 260 PHE A O 1
ATOM 2054 N N . LEU A 1 261 ? -3.964 8.648 -0.281 1.00 88.12 261 LEU A N 1
ATOM 2055 C CA . LEU A 1 261 ? -2.788 9.047 0.502 1.00 88.12 261 LEU A CA 1
ATOM 2056 C C . LEU A 1 261 ? -2.264 10.442 0.134 1.00 88.12 261 LEU A C 1
ATOM 2058 O O . LEU A 1 261 ? -1.870 11.201 1.010 1.00 88.12 261 LEU A O 1
ATOM 2062 N N . THR A 1 262 ? -2.301 10.826 -1.143 1.00 85.50 262 THR A N 1
ATOM 2063 C CA . THR A 1 262 ? -1.934 12.180 -1.576 1.00 85.50 262 THR A CA 1
ATOM 2064 C C . THR A 1 262 ? -2.895 13.228 -1.018 1.00 85.50 262 THR A C 1
ATOM 2066 O O . THR A 1 262 ? -2.441 14.285 -0.597 1.00 85.50 262 THR A O 1
ATOM 2069 N N . ARG A 1 263 ? -4.206 12.940 -0.952 1.00 83.25 263 ARG A N 1
ATOM 2070 C CA . ARG A 1 263 ? -5.169 13.834 -0.281 1.00 83.25 263 ARG A CA 1
ATOM 2071 C C . ARG A 1 263 ? -4.850 13.980 1.205 1.00 83.25 263 ARG A C 1
ATOM 2073 O O . ARG A 1 263 ? -4.868 15.089 1.714 1.00 83.25 263 ARG A O 1
ATOM 2080 N N . LEU A 1 264 ? -4.490 12.887 1.877 1.00 83.69 264 LEU A N 1
ATOM 2081 C CA . LEU A 1 264 ? -4.046 12.940 3.270 1.00 83.69 264 LEU A CA 1
ATOM 2082 C C . LEU A 1 264 ? -2.790 13.812 3.443 1.00 83.69 264 LEU A C 1
ATOM 2084 O O . LEU A 1 264 ? -2.721 14.599 4.379 1.00 83.69 264 LEU A O 1
ATOM 2088 N N . LEU A 1 265 ? -1.808 13.709 2.544 1.00 84.88 265 LEU A N 1
ATOM 2089 C CA . LEU A 1 265 ? -0.613 14.557 2.600 1.00 84.88 265 LEU A CA 1
ATOM 2090 C C . LEU A 1 265 ? -0.941 16.050 2.456 1.00 84.88 265 LEU A C 1
ATOM 2092 O O . LEU A 1 265 ? -0.322 16.863 3.135 1.00 84.88 265 LEU A O 1
ATOM 2096 N N . GLN A 1 266 ? -1.931 16.408 1.633 1.00 82.81 266 GLN A N 1
ATOM 2097 C CA . GLN A 1 266 ? -2.384 17.797 1.478 1.00 82.81 266 GLN A CA 1
ATOM 2098 C C . GLN A 1 266 ? -2.985 18.365 2.773 1.00 82.81 266 GLN A C 1
ATOM 2100 O O . GLN A 1 266 ? -2.788 19.539 3.065 1.00 82.81 266 GLN A O 1
ATOM 2105 N N . GLU A 1 267 ? -3.644 17.537 3.590 1.00 77.50 267 GLU A N 1
ATOM 2106 C CA . GLU A 1 267 ? -4.138 17.941 4.920 1.00 77.50 267 GLU A CA 1
ATOM 2107 C C . GLU A 1 267 ? -2.997 18.204 5.923 1.00 77.50 267 GLU A C 1
ATOM 2109 O O . GLU A 1 267 ? -3.183 18.891 6.923 1.00 77.50 267 GLU A O 1
ATOM 2114 N N . ILE A 1 268 ? -1.795 17.677 5.661 1.00 74.25 268 ILE A N 1
ATOM 2115 C CA . ILE A 1 268 ? -0.610 17.836 6.518 1.00 74.25 268 ILE A CA 1
ATOM 2116 C C . ILE A 1 268 ? 0.213 19.067 6.135 1.00 74.25 268 ILE A C 1
ATOM 2118 O O . ILE A 1 268 ? 0.889 19.636 6.992 1.00 74.25 268 ILE A O 1
ATOM 2122 N N . GLU A 1 269 ? 0.174 19.492 4.869 1.00 67.00 269 GLU A N 1
ATOM 2123 C CA . GLU A 1 269 ? 0.934 20.646 4.365 1.00 67.00 269 GLU A CA 1
ATOM 2124 C C . GLU A 1 269 ? 0.814 21.932 5.208 1.00 67.00 269 GLU A C 1
ATOM 2126 O O . GLU A 1 269 ? 1.833 22.603 5.358 1.00 67.00 269 GLU A O 1
ATOM 2131 N N . PRO A 1 270 ? -0.331 22.272 5.837 1.00 59.09 270 PRO A N 1
ATOM 2132 C CA . PRO A 1 270 ? -0.433 23.443 6.714 1.00 59.09 270 PRO A CA 1
ATOM 2133 C C . PRO A 1 270 ? 0.434 23.391 7.985 1.00 59.09 270 PRO A C 1
ATOM 2135 O O . PRO A 1 270 ? 0.561 24.404 8.674 1.00 59.09 270 PRO A O 1
ATOM 2138 N N . HIS A 1 271 ? 0.982 22.225 8.337 1.00 52.72 271 HIS A N 1
ATOM 2139 C CA . HIS A 1 271 ? 1.685 21.965 9.599 1.00 52.72 271 HIS A CA 1
ATOM 2140 C C . HIS A 1 271 ? 3.205 21.778 9.447 1.00 52.72 271 HIS A C 1
ATOM 2142 O O . HIS A 1 271 ? 3.864 21.418 10.427 1.00 52.72 271 HIS A O 1
ATOM 2148 N N . VAL A 1 272 ? 3.746 21.987 8.241 1.00 55.50 272 VAL A N 1
ATOM 2149 C CA . VAL A 1 272 ? 5.171 21.812 7.892 1.00 55.50 272 VAL A CA 1
ATOM 2150 C C . VAL A 1 272 ? 5.878 23.156 7.804 1.00 55.50 272 VAL A C 1
ATOM 2152 O O . VAL A 1 272 ? 5.312 24.078 7.177 1.00 55.50 272 VAL A O 1
#

Mean predicted aligned error: 6.62 Å